Protein AF-A0A9E1IPS5-F1 (afdb_monomer_lite)

Secondary structure (DSSP, 8-state):
--BTTTTB-HHHHHHH---SS-SS---TTT-HHHHHHHHHHHHHHTT--TT---EEEEEE-----EEEEE--TT--HHHHHHHHHHHH---HHHHHHHHHHH-GGGBGGG-TT-BPTT-EEEEEPS----GGGGB-SS-S--EEHHHHHTTTEEESS---TTSEEEEEEEEETTEEEEEEE-HHHHHHHTT---HHHHHHHHHHHHHHHHHHHHHHHHHTS------------

Radius of gyration: 28.57 Å; chains: 1; bounding box: 60×80×73 Å

pLDDT: mean 87.95, std 13.67, range [43.75, 98.69]

Structure (mmCIF, N/CA/C/O backbone):
data_AF-A0A9E1IPS5-F1
#
_entry.id   AF-A0A9E1IPS5-F1
#
loop_
_atom_site.group_PDB
_atom_site.id
_atom_site.type_symbol
_atom_site.label_atom_id
_atom_site.label_alt_id
_atom_site.label_comp_id
_atom_site.label_asym_id
_atom_site.label_entity_id
_atom_site.label_seq_id
_atom_site.pdbx_PDB_ins_code
_atom_site.Cartn_x
_atom_site.Cartn_y
_atom_site.Cartn_z
_atom_site.occupancy
_atom_site.B_iso_or_equiv
_atom_site.auth_seq_id
_atom_site.auth_comp_id
_atom_site.auth_asym_id
_atom_site.auth_atom_id
_atom_site.pdbx_PDB_model_num
ATOM 1 N N . GLY A 1 1 ? 26.745 -7.985 -8.276 1.00 83.62 1 GLY A N 1
ATOM 2 C CA . GLY A 1 1 ? 26.310 -8.550 -9.569 1.00 83.62 1 GLY A CA 1
ATOM 3 C C . GLY A 1 1 ? 25.089 -7.866 -10.166 1.00 83.62 1 GLY A C 1
ATOM 4 O O . GLY A 1 1 ? 24.664 -8.294 -11.228 1.00 83.62 1 GLY A O 1
ATOM 5 N N . ALA A 1 2 ? 24.522 -6.839 -9.521 1.00 93.56 2 ALA A N 1
ATOM 6 C CA . ALA A 1 2 ? 23.609 -5.912 -10.180 1.00 93.56 2 ALA A CA 1
ATOM 7 C C . ALA A 1 2 ? 24.400 -4.994 -11.130 1.00 93.56 2 ALA A C 1
ATOM 9 O O . ALA A 1 2 ? 25.591 -4.772 -10.900 1.00 93.56 2 ALA A O 1
ATOM 10 N N . MET A 1 3 ? 23.769 -4.528 -12.206 1.00 97.12 3 MET A N 1
ATOM 11 C CA . MET A 1 3 ? 24.446 -3.884 -13.334 1.00 97.12 3 MET A CA 1
ATOM 12 C C . MET A 1 3 ? 23.730 -2.611 -13.789 1.00 97.12 3 MET A C 1
ATOM 14 O O . MET A 1 3 ? 22.497 -2.553 -13.776 1.00 97.12 3 MET A O 1
ATOM 18 N N . GLY A 1 4 ? 24.520 -1.637 -14.244 1.00 97.12 4 GLY A N 1
ATOM 19 C CA . GLY A 1 4 ? 24.050 -0.390 -14.843 1.00 97.12 4 GLY A CA 1
ATOM 20 C C . GLY A 1 4 ? 23.306 0.545 -13.885 1.00 97.12 4 GLY A C 1
ATOM 21 O O . GLY A 1 4 ? 23.180 0.278 -12.685 1.00 97.12 4 GLY A O 1
ATOM 22 N N . MET A 1 5 ? 22.768 1.629 -14.444 1.00 98.06 5 MET A N 1
ATOM 23 C CA . MET A 1 5 ? 21.898 2.577 -13.742 1.00 98.06 5 MET A CA 1
ATOM 24 C C . MET A 1 5 ? 20.693 1.903 -13.061 1.00 98.06 5 MET A C 1
ATOM 26 O O . MET A 1 5 ? 20.431 2.219 -11.901 1.00 98.06 5 MET A O 1
ATOM 30 N N . PRO A 1 6 ? 19.982 0.933 -13.684 1.00 97.06 6 PRO A N 1
ATOM 31 C CA . PRO A 1 6 ? 18.842 0.308 -13.025 1.00 97.06 6 PRO A CA 1
ATOM 32 C C . PRO A 1 6 ? 19.263 -0.707 -11.950 1.00 97.06 6 PRO A C 1
ATOM 34 O O . PRO A 1 6 ? 18.418 -1.173 -11.195 1.00 97.06 6 PRO A O 1
ATOM 37 N N . GLN A 1 7 ? 20.538 -1.094 -11.835 1.00 97.69 7 GLN A N 1
ATOM 38 C CA . GLN A 1 7 ? 20.958 -2.190 -10.948 1.00 97.69 7 GLN A CA 1
ATOM 39 C C . GLN A 1 7 ? 20.258 -3.524 -11.295 1.00 97.69 7 GLN A C 1
ATOM 41 O O . GLN A 1 7 ? 19.825 -4.284 -10.427 1.00 97.69 7 GLN A O 1
ATOM 46 N N . PHE A 1 8 ? 20.150 -3.846 -12.587 1.00 98.00 8 PHE A N 1
ATOM 47 C CA . PHE A 1 8 ? 19.566 -5.109 -13.045 1.00 98.00 8 PHE A CA 1
ATOM 48 C C . PHE A 1 8 ? 20.469 -6.302 -12.738 1.00 98.00 8 PHE A C 1
ATOM 50 O O . PHE A 1 8 ? 21.673 -6.282 -12.978 1.00 98.00 8 PHE A O 1
ATOM 57 N N . MET A 1 9 ? 19.864 -7.405 -12.300 1.00 97.44 9 MET A N 1
ATOM 58 C CA . MET A 1 9 ? 20.530 -8.708 -12.328 1.00 97.44 9 MET A CA 1
ATOM 59 C C . MET A 1 9 ? 20.722 -9.178 -13.785 1.00 97.44 9 MET A C 1
ATOM 61 O O . MET A 1 9 ? 19.869 -8.878 -14.626 1.00 97.44 9 MET A O 1
ATOM 65 N N . PRO A 1 10 ? 21.743 -9.998 -14.111 1.00 97.44 10 PRO A N 1
ATOM 66 C CA . PRO A 1 10 ? 21.977 -10.478 -15.482 1.00 97.44 10 PRO A CA 1
ATOM 67 C C . PRO A 1 10 ? 20.802 -11.246 -16.100 1.00 97.44 10 PRO A C 1
ATOM 69 O O . PRO A 1 10 ? 20.625 -11.278 -17.318 1.00 97.44 10 PRO A O 1
ATOM 72 N N . SER A 1 11 ? 19.973 -11.883 -15.272 1.00 97.06 11 SER A N 1
ATOM 73 C CA . SER A 1 11 ? 18.718 -12.503 -15.704 1.00 97.06 11 SER A CA 1
ATOM 74 C C . SER A 1 11 ? 17.673 -11.475 -16.149 1.00 97.06 11 SER A C 1
ATOM 76 O O . SER A 1 11 ? 16.996 -11.717 -17.146 1.00 97.06 11 SER A O 1
ATOM 78 N N . ASN A 1 12 ? 17.557 -10.341 -15.452 1.00 97.44 12 ASN A N 1
ATOM 79 C CA . ASN A 1 12 ? 16.651 -9.255 -15.825 1.00 97.44 12 ASN A CA 1
ATOM 80 C C . ASN A 1 12 ? 17.167 -8.510 -17.052 1.00 97.44 12 ASN A C 1
ATOM 82 O O . ASN A 1 12 ? 16.375 -8.254 -17.945 1.00 97.44 12 ASN A O 1
ATOM 86 N N . TYR A 1 13 ? 18.476 -8.252 -17.152 1.00 97.94 13 TYR A N 1
ATOM 87 C CA . TYR A 1 13 ? 19.073 -7.648 -18.349 1.00 97.94 13 TYR A CA 1
ATOM 88 C C . TYR A 1 13 ? 18.688 -8.415 -19.618 1.00 97.94 13 TYR A C 1
ATOM 90 O O . TYR A 1 13 ? 18.045 -7.868 -20.507 1.00 97.94 13 TYR A O 1
ATOM 98 N N . ARG A 1 14 ? 18.961 -9.724 -19.657 1.00 97.31 14 ARG A N 1
ATOM 99 C CA . ARG A 1 14 ? 18.657 -10.562 -20.829 1.00 97.31 14 ARG A CA 1
ATOM 100 C C . ARG A 1 14 ? 17.174 -10.583 -21.204 1.00 97.31 14 ARG A C 1
ATOM 102 O O . ARG A 1 14 ? 16.853 -10.720 -22.377 1.00 97.31 14 ARG A O 1
ATOM 109 N N . LYS A 1 15 ? 16.282 -10.502 -20.214 1.00 97.62 15 LYS A N 1
ATOM 110 C CA . LYS A 1 15 ? 14.832 -10.629 -20.421 1.00 97.62 15 LYS A CA 1
ATOM 111 C C . LYS A 1 15 ? 14.134 -9.300 -20.690 1.00 97.62 15 LYS A C 1
ATOM 113 O O . LYS A 1 15 ? 13.115 -9.293 -21.368 1.00 97.62 15 LYS A O 1
ATOM 118 N N . LEU A 1 16 ? 14.621 -8.216 -20.093 1.00 98.31 16 LEU A N 1
ATOM 119 C CA . LEU A 1 16 ? 13.851 -6.986 -19.907 1.00 98.31 16 LEU A CA 1
ATOM 120 C C . LEU A 1 16 ? 14.590 -5.730 -20.360 1.00 98.31 16 LEU A C 1
ATOM 122 O O . LEU A 1 16 ? 13.924 -4.709 -20.515 1.00 98.31 16 LEU A O 1
ATOM 126 N N . ALA A 1 17 ? 15.908 -5.782 -20.591 1.00 98.25 17 ALA A N 1
ATOM 127 C CA . ALA A 1 17 ? 16.604 -4.639 -21.164 1.00 98.25 17 ALA A CA 1
ATOM 128 C C . ALA A 1 17 ? 16.110 -4.378 -22.594 1.00 98.25 17 ALA A C 1
ATOM 130 O O . ALA A 1 17 ? 15.924 -5.318 -23.386 1.00 98.25 17 ALA A O 1
ATOM 131 N N . VAL A 1 18 ? 15.902 -3.106 -22.910 1.00 98.38 18 VAL A N 1
ATOM 132 C CA . VAL A 1 18 ? 15.458 -2.628 -24.221 1.00 98.38 18 VAL A CA 1
ATOM 133 C C . VAL A 1 18 ? 16.418 -1.563 -24.724 1.00 98.38 18 VAL A C 1
ATOM 135 O O . VAL A 1 18 ? 16.981 -0.823 -23.925 1.00 98.38 18 VAL A O 1
ATOM 138 N N . ASP A 1 19 ? 16.579 -1.560 -26.039 1.00 98.31 19 ASP A N 1
ATOM 139 C CA . ASP A 1 19 ? 17.201 -0.492 -26.810 1.00 98.31 19 ASP A CA 1
ATOM 140 C C . ASP A 1 19 ? 16.083 0.527 -27.045 1.00 98.31 19 ASP A C 1
ATOM 142 O O . ASP A 1 19 ? 15.115 0.228 -27.755 1.00 98.31 19 ASP A O 1
ATOM 146 N N . TYR A 1 20 ? 16.099 1.618 -26.286 1.00 98.31 20 TYR A N 1
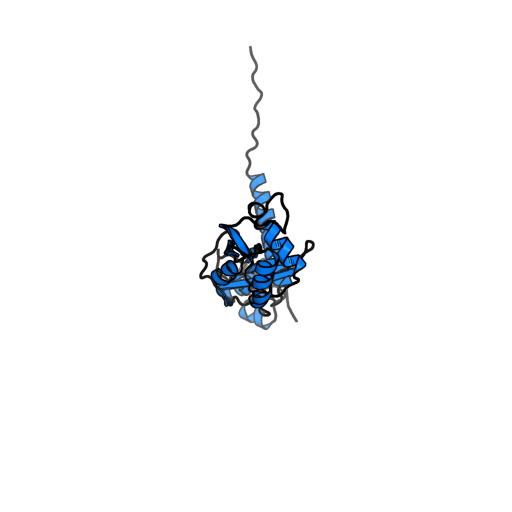ATOM 147 C CA . TYR A 1 20 ? 14.992 2.570 -26.244 1.00 98.31 20 TYR A CA 1
ATOM 148 C C . TYR A 1 20 ? 15.206 3.746 -27.194 1.00 98.31 20 TYR A C 1
ATOM 150 O O . TYR A 1 20 ? 14.225 4.274 -27.721 1.00 98.31 20 TYR A O 1
ATOM 158 N N . ASP A 1 21 ? 16.456 4.146 -27.425 1.00 97.62 21 ASP A N 1
ATOM 159 C CA . ASP A 1 21 ? 16.808 5.184 -28.399 1.00 97.62 21 ASP A CA 1
ATOM 160 C C . ASP A 1 21 ? 17.070 4.640 -29.816 1.00 97.62 21 ASP A C 1
ATOM 162 O O . ASP A 1 21 ? 17.166 5.433 -30.753 1.00 97.62 21 ASP A O 1
ATOM 166 N N . GLN A 1 22 ? 17.023 3.316 -29.998 1.00 97.50 22 GLN A N 1
ATOM 167 C CA . GLN A 1 22 ? 17.100 2.601 -31.277 1.00 97.50 22 GLN A CA 1
ATOM 168 C C . GLN A 1 22 ? 18.480 2.696 -31.942 1.00 97.50 22 GLN A C 1
ATOM 170 O O . GLN A 1 22 ? 18.580 2.698 -33.173 1.00 97.50 22 GLN A O 1
ATOM 175 N N . ASP A 1 23 ? 19.548 2.754 -31.143 1.00 97.25 23 ASP A N 1
ATOM 176 C CA . ASP A 1 23 ? 20.935 2.811 -31.625 1.00 97.25 23 ASP A CA 1
ATOM 177 C C . ASP A 1 23 ? 21.543 1.422 -31.937 1.00 97.25 23 ASP A C 1
ATOM 179 O O . ASP A 1 23 ? 22.663 1.313 -32.452 1.00 97.25 23 ASP A O 1
ATOM 183 N N . GLY A 1 24 ? 20.795 0.347 -31.667 1.00 97.50 24 GLY A N 1
ATOM 184 C CA . GLY A 1 24 ? 21.191 -1.046 -31.852 1.00 97.50 24 GLY A CA 1
ATOM 185 C C . GLY A 1 24 ? 21.797 -1.701 -30.606 1.00 97.50 24 GLY A C 1
ATOM 186 O O . GLY A 1 24 ? 22.191 -2.875 -30.673 1.00 97.50 24 GLY A O 1
ATOM 187 N N . LYS A 1 25 ? 21.901 -0.996 -29.474 1.00 97.00 25 LYS A N 1
ATOM 188 C CA . LYS A 1 25 ? 22.480 -1.484 -28.214 1.00 97.00 25 LYS A CA 1
ATOM 189 C C . LYS A 1 25 ? 21.493 -1.333 -27.059 1.00 97.00 25 LYS A C 1
ATOM 191 O O . LYS A 1 25 ? 20.514 -0.621 -27.115 1.00 97.00 25 LYS A O 1
ATOM 196 N N . LYS A 1 26 ? 21.729 -2.108 -25.998 1.00 97.81 26 LYS A N 1
ATOM 197 C CA . LYS A 1 26 ? 20.947 -2.062 -24.750 1.00 97.81 26 LYS A CA 1
ATOM 198 C C . LYS A 1 26 ? 21.843 -1.577 -23.620 1.00 97.81 26 LYS A C 1
ATOM 200 O O . LYS A 1 26 ? 22.108 -2.320 -22.669 1.00 97.81 26 LYS A O 1
ATOM 205 N N . ASP A 1 27 ? 22.408 -0.389 -23.770 1.00 98.00 27 ASP A N 1
ATOM 206 C CA . ASP A 1 27 ? 23.401 0.155 -22.851 1.00 98.00 27 ASP A CA 1
ATOM 207 C C . ASP A 1 27 ? 22.752 0.756 -21.596 1.00 98.00 27 ASP A C 1
ATOM 209 O O . ASP A 1 27 ? 22.636 1.963 -21.400 1.00 98.00 27 ASP A O 1
ATOM 213 N N . ILE A 1 28 ? 22.398 -0.124 -20.659 1.00 97.81 28 ILE A N 1
ATOM 214 C CA . ILE A 1 28 ? 21.861 0.282 -19.354 1.00 97.81 28 ILE A CA 1
ATOM 215 C C . ILE A 1 28 ? 22.911 0.907 -18.409 1.00 97.81 28 ILE A C 1
ATOM 217 O O . ILE A 1 28 ? 22.580 1.199 -17.255 1.00 97.81 28 ILE A O 1
ATOM 221 N N . TRP A 1 29 ? 24.173 1.055 -18.826 1.00 98.25 29 TRP A N 1
ATOM 222 C CA . TRP A 1 29 ? 25.247 1.645 -18.018 1.00 98.25 29 TRP A CA 1
ATOM 223 C C . TRP A 1 29 ? 25.458 3.114 -18.344 1.00 98.25 29 TRP A C 1
ATOM 225 O O . TRP A 1 29 ? 25.608 3.908 -17.414 1.00 98.25 29 TRP A O 1
ATOM 235 N N . HIS A 1 30 ? 25.464 3.461 -19.630 1.00 97.94 30 HIS A N 1
ATOM 236 C CA . HIS A 1 30 ? 25.851 4.792 -20.096 1.00 97.94 30 HIS A CA 1
ATOM 237 C C . HIS A 1 30 ? 24.739 5.539 -20.830 1.00 97.94 30 HIS A C 1
ATOM 239 O O . HIS A 1 30 ? 24.834 6.760 -20.939 1.00 97.94 30 HIS A O 1
ATOM 245 N N . THR A 1 31 ? 23.664 4.857 -21.235 1.00 98.25 31 THR A N 1
ATOM 246 C CA . THR A 1 31 ? 22.536 5.466 -21.946 1.00 98.25 31 THR A CA 1
ATOM 247 C C . THR A 1 31 ? 21.316 5.578 -21.020 1.00 98.25 31 THR A C 1
ATOM 249 O O . THR A 1 31 ? 20.646 4.579 -20.734 1.00 98.25 31 THR A O 1
ATOM 252 N N . PRO A 1 32 ? 20.965 6.790 -20.535 1.00 98.19 32 PRO A N 1
ATOM 253 C CA . PRO A 1 32 ? 19.783 6.978 -19.694 1.00 98.19 32 PRO A CA 1
ATOM 254 C C . PRO A 1 32 ? 18.479 6.538 -20.368 1.00 98.19 32 PRO A C 1
ATOM 256 O O . PRO A 1 32 ? 17.591 6.030 -19.684 1.00 98.19 32 PRO A O 1
ATOM 259 N N . ALA A 1 33 ? 18.365 6.700 -21.692 1.00 98.25 33 ALA A N 1
ATOM 260 C CA . ALA A 1 33 ? 17.191 6.282 -22.457 1.00 98.25 33 ALA A CA 1
ATOM 261 C C . ALA A 1 33 ? 16.932 4.773 -22.303 1.00 98.25 33 ALA A C 1
ATOM 263 O O . ALA A 1 33 ? 15.835 4.377 -21.905 1.00 98.25 33 ALA A O 1
ATOM 264 N N . ASP A 1 34 ? 17.960 3.946 -22.490 1.00 98.50 34 ASP A N 1
ATOM 265 C CA . ASP A 1 34 ? 17.891 2.494 -22.308 1.00 98.50 34 ASP A CA 1
ATOM 266 C C . ASP A 1 34 ? 17.615 2.097 -20.867 1.00 98.50 34 ASP A C 1
ATOM 268 O O . ASP A 1 34 ? 16.816 1.192 -20.611 1.00 98.50 34 ASP A O 1
ATOM 272 N N . ALA A 1 35 ? 18.234 2.776 -19.899 1.00 98.50 35 ALA A N 1
ATOM 273 C CA . ALA A 1 35 ? 17.963 2.530 -18.488 1.00 98.50 35 ALA A CA 1
ATOM 274 C C . ALA A 1 35 ? 16.482 2.788 -18.149 1.00 98.50 35 ALA A C 1
ATOM 276 O O . ALA A 1 35 ? 15.826 1.929 -17.550 1.00 98.50 35 ALA A O 1
ATOM 277 N N . ILE A 1 36 ? 15.935 3.930 -18.576 1.00 98.44 36 ILE A N 1
ATOM 278 C CA . ILE A 1 36 ? 14.533 4.317 -18.357 1.00 98.44 36 ILE A CA 1
ATOM 279 C C . ILE A 1 36 ? 13.588 3.353 -19.081 1.00 98.44 36 ILE A C 1
ATOM 281 O O . ILE A 1 36 ? 12.672 2.807 -18.457 1.00 98.44 36 ILE A O 1
ATOM 285 N N . GLY A 1 37 ? 13.831 3.086 -20.366 1.00 98.44 37 GLY A N 1
ATOM 286 C CA . GLY A 1 37 ? 13.041 2.149 -21.164 1.00 98.44 37 GLY A CA 1
ATOM 287 C C . GLY A 1 37 ? 13.036 0.744 -20.561 1.00 98.44 37 GLY A C 1
ATOM 288 O O . GLY A 1 37 ? 11.993 0.089 -20.490 1.00 98.44 37 GLY A O 1
ATOM 289 N N . SER A 1 38 ? 14.177 0.298 -20.034 1.00 98.69 38 SER A N 1
ATOM 290 C CA . SER A 1 38 ? 14.322 -1.011 -19.392 1.00 98.69 38 SER A CA 1
ATOM 291 C C . SER A 1 38 ? 13.559 -1.099 -18.070 1.00 98.69 38 SER A C 1
ATOM 293 O O . SER A 1 38 ? 12.903 -2.111 -17.813 1.00 98.69 38 SER A O 1
ATOM 295 N N . ILE A 1 39 ? 13.576 -0.048 -17.241 1.00 98.44 39 ILE A N 1
ATOM 296 C CA . ILE A 1 39 ? 12.761 0.023 -16.014 1.00 98.44 39 ILE A CA 1
ATOM 297 C C . ILE A 1 39 ? 11.268 0.023 -16.367 1.00 98.44 39 ILE A C 1
ATOM 299 O O . ILE A 1 39 ? 10.492 -0.722 -15.763 1.00 98.44 39 ILE A O 1
ATOM 303 N N . ALA A 1 40 ? 10.856 0.791 -17.377 1.00 98.38 40 ALA A N 1
ATOM 304 C CA . ALA A 1 40 ? 9.470 0.816 -17.838 1.00 98.38 40 ALA A CA 1
ATOM 305 C C . ALA A 1 40 ? 9.012 -0.565 -18.340 1.00 98.38 40 ALA A C 1
ATOM 307 O O . ALA A 1 40 ? 7.946 -1.054 -17.946 1.00 98.38 40 ALA A O 1
ATOM 308 N N . ASN A 1 41 ? 9.841 -1.244 -19.140 1.00 98.62 41 ASN A N 1
ATOM 309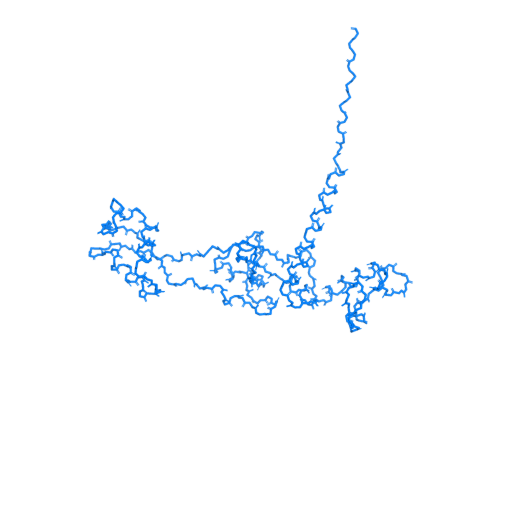 C CA . ASN A 1 41 ? 9.570 -2.603 -19.601 1.00 98.62 41 ASN A CA 1
ATOM 310 C C . ASN A 1 41 ? 9.523 -3.603 -18.435 1.00 98.62 41 ASN A C 1
ATOM 312 O O . ASN A 1 41 ? 8.641 -4.462 -18.392 1.00 98.62 41 ASN A O 1
ATOM 316 N N . TYR A 1 42 ? 10.405 -3.458 -17.441 1.00 98.62 42 TYR A N 1
ATOM 317 C CA . TYR A 1 42 ? 10.373 -4.259 -16.218 1.00 98.62 42 TYR A CA 1
ATOM 318 C C . TYR A 1 42 ? 9.040 -4.113 -15.479 1.00 98.62 42 TYR A C 1
ATOM 320 O O . TYR A 1 42 ? 8.421 -5.124 -15.134 1.00 98.62 42 TYR A O 1
ATOM 328 N N . LEU A 1 43 ? 8.575 -2.883 -15.244 1.00 98.56 43 LEU A N 1
ATOM 329 C CA . LEU A 1 43 ? 7.313 -2.629 -14.544 1.00 98.56 43 LEU A CA 1
ATOM 330 C C . LEU A 1 43 ? 6.125 -3.190 -15.334 1.00 98.56 43 LEU A C 1
ATOM 332 O O . LEU A 1 43 ? 5.288 -3.899 -14.767 1.00 98.56 43 LEU A O 1
ATOM 336 N N . ARG A 1 44 ? 6.082 -2.952 -16.652 1.00 98.31 44 ARG A N 1
ATOM 337 C CA . ARG A 1 44 ? 5.055 -3.510 -17.546 1.00 98.31 44 ARG A CA 1
ATOM 338 C C . ARG A 1 44 ? 5.035 -5.037 -17.495 1.00 98.31 44 ARG A C 1
ATOM 340 O O . ARG A 1 44 ? 3.968 -5.615 -17.307 1.00 98.31 44 ARG A O 1
ATOM 347 N N . HIS A 1 45 ? 6.196 -5.687 -17.596 1.00 98.19 45 HIS A N 1
ATOM 348 C CA . HIS A 1 45 ? 6.329 -7.146 -17.520 1.00 98.19 45 HIS A CA 1
ATOM 349 C C . HIS A 1 45 ? 5.805 -7.714 -16.194 1.00 98.19 45 HIS A C 1
ATOM 351 O O . HIS A 1 45 ? 5.201 -8.783 -16.166 1.00 98.19 45 HIS A O 1
ATOM 357 N N . HIS A 1 46 ? 5.986 -6.982 -15.093 1.00 98.25 46 HIS A N 1
ATOM 358 C CA . HIS A 1 46 ? 5.504 -7.376 -13.767 1.00 98.25 46 HIS A CA 1
ATOM 359 C C . HIS A 1 46 ? 4.049 -6.970 -13.486 1.00 98.25 46 HIS A C 1
ATOM 361 O O . HIS A 1 46 ? 3.555 -7.179 -12.375 1.00 98.25 46 HIS A O 1
ATOM 367 N N . GLY A 1 47 ? 3.343 -6.460 -14.496 1.00 98.31 47 GLY A N 1
ATOM 368 C CA . GLY A 1 47 ? 1.908 -6.218 -14.450 1.00 98.31 47 GLY A CA 1
ATOM 369 C C . GLY A 1 47 ? 1.519 -4.807 -14.034 1.00 98.31 47 GLY A C 1
ATOM 370 O O . GLY A 1 47 ? 0.422 -4.640 -13.503 1.00 98.31 47 GLY A O 1
ATOM 371 N N . TRP A 1 48 ? 2.378 -3.805 -14.239 1.00 98.56 48 TRP A N 1
ATOM 372 C CA . TRP A 1 48 ? 2.007 -2.399 -14.063 1.00 98.56 48 TRP A CA 1
ATOM 373 C C . TRP A 1 48 ? 0.706 -2.065 -14.800 1.00 98.56 48 TRP A C 1
ATOM 375 O O . TRP A 1 48 ? 0.522 -2.448 -15.957 1.00 98.56 48 TRP A O 1
ATOM 385 N N . ARG A 1 49 ? -0.195 -1.339 -14.133 1.00 97.69 49 ARG A N 1
ATOM 386 C CA . ARG A 1 49 ? -1.472 -0.888 -14.698 1.00 97.69 49 ARG A CA 1
ATOM 387 C C . ARG A 1 49 ? -1.439 0.634 -14.862 1.00 97.69 49 ARG A C 1
ATOM 389 O O . ARG A 1 49 ? -1.575 1.331 -13.854 1.00 97.69 49 ARG A O 1
ATOM 396 N N . PRO A 1 50 ? -1.260 1.164 -16.086 1.00 96.69 50 PRO A N 1
ATOM 397 C CA . PRO A 1 50 ? -1.214 2.606 -16.322 1.00 96.69 50 PRO A CA 1
ATOM 398 C C . PRO A 1 50 ? -2.445 3.327 -15.762 1.00 96.69 50 PRO A C 1
ATOM 400 O O . PRO A 1 50 ? -3.560 2.807 -15.833 1.00 96.69 50 PRO A O 1
ATOM 403 N N . GLY A 1 51 ? -2.232 4.501 -15.165 1.00 94.31 51 GLY A N 1
ATOM 404 C CA . GLY A 1 51 ? -3.296 5.334 -14.592 1.00 94.31 51 GLY A CA 1
ATOM 405 C C . GLY A 1 51 ? -3.994 4.757 -13.354 1.00 94.31 51 GLY A C 1
ATOM 406 O O . GLY A 1 51 ? -4.937 5.366 -12.856 1.00 94.31 51 GLY A O 1
ATOM 407 N N . LYS A 1 52 ? -3.578 3.588 -12.844 1.00 95.44 52 LYS A N 1
ATOM 408 C CA . LYS A 1 52 ? -4.125 3.038 -11.598 1.00 95.44 52 LYS A CA 1
ATOM 409 C C . LYS A 1 52 ? -3.344 3.543 -10.381 1.00 95.44 52 LYS A C 1
ATOM 411 O O . LYS A 1 52 ? -2.117 3.644 -10.449 1.00 95.44 52 LYS A O 1
ATOM 416 N N . PRO A 1 53 ? -4.039 3.798 -9.260 1.00 95.00 53 PRO A N 1
ATOM 417 C CA . PRO A 1 53 ? -3.411 4.283 -8.038 1.00 95.00 53 PRO A CA 1
ATOM 418 C C . PRO A 1 53 ? -2.387 3.287 -7.479 1.00 95.00 53 PRO A C 1
ATOM 420 O O . PRO A 1 53 ? -2.495 2.067 -7.659 1.00 95.00 53 PRO A O 1
ATOM 423 N N . ILE A 1 54 ? -1.377 3.835 -6.804 1.00 97.00 54 ILE A N 1
ATOM 424 C CA . ILE A 1 54 ? -0.247 3.089 -6.242 1.00 97.00 54 ILE A CA 1
ATOM 425 C C . ILE A 1 54 ? -0.492 2.852 -4.754 1.00 97.00 54 ILE A C 1
ATOM 427 O O . ILE A 1 54 ? -0.712 1.712 -4.344 1.00 97.00 54 ILE A O 1
ATOM 431 N N . ALA A 1 55 ? -0.496 3.922 -3.965 1.00 97.31 55 ALA A N 1
ATOM 432 C CA . ALA A 1 55 ? -0.807 3.912 -2.545 1.00 97.31 55 ALA A CA 1
ATOM 433 C C . ALA A 1 55 ? -1.425 5.255 -2.134 1.00 97.31 55 ALA A C 1
ATOM 435 O O . ALA A 1 55 ? -1.256 6.252 -2.833 1.00 97.31 55 ALA A O 1
ATOM 436 N N . THR A 1 56 ? -2.136 5.279 -1.009 1.00 97.12 56 THR A N 1
ATOM 437 C CA . THR A 1 56 ? -2.660 6.509 -0.403 1.00 97.12 56 THR A CA 1
ATOM 438 C C . THR A 1 56 ? -2.501 6.473 1.120 1.00 97.12 56 THR A C 1
ATOM 440 O O . THR A 1 56 ? -2.555 5.373 1.691 1.00 97.12 56 THR A O 1
ATOM 443 N N . PRO A 1 57 ? -2.297 7.620 1.796 1.00 96.81 57 PRO A N 1
ATOM 444 C CA . PRO A 1 57 ? -2.355 7.681 3.248 1.00 96.81 57 PRO A CA 1
ATOM 445 C C . PRO A 1 57 ? -3.701 7.172 3.764 1.00 96.81 57 PRO A C 1
ATOM 447 O O . PRO A 1 57 ? -4.753 7.437 3.182 1.00 96.81 57 PRO A O 1
ATOM 450 N N . ALA A 1 58 ? -3.664 6.455 4.880 1.00 95.75 58 ALA A N 1
ATOM 451 C CA . ALA A 1 58 ? -4.849 5.982 5.571 1.00 95.75 58 ALA A CA 1
ATOM 452 C C . ALA A 1 58 ? -4.870 6.568 6.979 1.00 95.75 58 ALA A C 1
ATOM 454 O O . ALA A 1 58 ? -3.899 6.470 7.727 1.00 95.75 58 ALA A O 1
ATOM 455 N N . ARG A 1 59 ? -5.985 7.186 7.354 1.00 92.69 59 ARG A N 1
ATOM 456 C CA . ARG A 1 59 ? -6.192 7.694 8.704 1.00 92.69 59 ARG A CA 1
ATOM 457 C C . ARG A 1 59 ? -6.919 6.637 9.513 1.00 92.69 59 ARG A C 1
ATOM 459 O O . ARG A 1 59 ? -8.034 6.260 9.163 1.00 92.69 59 ARG A O 1
ATOM 466 N N . TYR A 1 60 ? -6.300 6.195 10.600 1.00 89.50 60 TYR A N 1
ATOM 467 C CA . TYR A 1 60 ? -6.967 5.332 11.560 1.0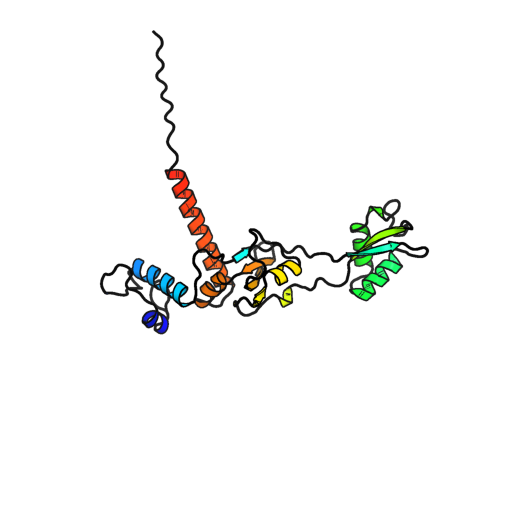0 89.50 60 TYR A CA 1
ATOM 468 C C . TYR A 1 60 ? -7.909 6.164 12.439 1.00 89.50 60 TYR A C 1
ATOM 470 O O . TYR A 1 60 ? -7.467 6.995 13.231 1.00 89.50 60 TYR A O 1
ATOM 478 N N . GLN A 1 61 ? -9.207 5.965 12.253 1.00 82.81 61 GLN A N 1
ATOM 479 C CA . GLN A 1 61 ? -10.284 6.442 13.109 1.00 82.81 61 GLN A CA 1
ATOM 480 C C . GLN A 1 61 ? -11.092 5.219 13.537 1.00 82.81 61 GLN A C 1
ATOM 482 O O . GLN A 1 61 ? -12.054 4.851 12.854 1.00 82.81 61 GLN A O 1
ATOM 487 N N . PRO A 1 62 ? -10.687 4.549 14.626 1.00 68.00 62 PRO A N 1
ATOM 488 C CA . PRO A 1 62 ? -11.391 3.368 15.076 1.00 68.00 62 PRO A CA 1
ATOM 489 C C . PRO A 1 62 ? -12.858 3.708 15.285 1.00 68.00 62 PRO A C 1
ATOM 491 O O . PRO A 1 62 ? -13.204 4.652 15.999 1.00 68.00 62 PRO A O 1
ATOM 494 N N . THR A 1 63 ? -13.729 2.953 14.625 1.00 53.97 63 THR A N 1
ATOM 495 C CA . THR A 1 63 ? -15.153 3.051 14.897 1.00 53.97 63 THR A CA 1
ATOM 496 C C . THR A 1 63 ? -15.354 2.485 16.290 1.00 53.97 63 THR A C 1
ATOM 498 O O . THR A 1 63 ? -15.284 1.273 16.491 1.00 53.97 63 THR A O 1
ATOM 501 N N . THR A 1 64 ? -15.566 3.356 17.275 1.00 57.44 64 THR A N 1
ATOM 502 C CA . THR A 1 64 ? -16.086 2.945 18.574 1.00 57.44 64 THR A CA 1
ATOM 503 C C . THR A 1 64 ? -17.465 2.360 18.313 1.00 57.44 64 THR A C 1
ATOM 505 O O . THR A 1 64 ? -18.454 3.087 18.204 1.00 57.44 64 THR A O 1
ATOM 508 N N . LEU A 1 65 ? -17.536 1.035 18.160 1.00 56.97 65 LEU A N 1
ATOM 509 C CA . LEU A 1 65 ? -18.802 0.333 18.264 1.00 56.97 65 LEU A CA 1
ATOM 510 C C . LEU A 1 65 ? -19.355 0.716 19.629 1.00 56.97 65 LEU A C 1
ATOM 512 O O . LEU A 1 65 ? -18.712 0.489 20.658 1.00 56.97 65 LEU A O 1
ATOM 516 N N . SER A 1 66 ? -20.497 1.394 19.612 1.00 61.94 66 SER A N 1
ATOM 517 C CA . SER A 1 66 ? -21.227 1.712 20.820 1.00 61.94 66 SER A CA 1
ATOM 518 C C . SER A 1 66 ? -22.575 1.031 20.764 1.00 61.94 66 SER A C 1
ATOM 520 O O . SER A 1 66 ? -23.311 1.174 19.791 1.00 61.94 66 SER A O 1
ATOM 522 N N . THR A 1 67 ? -22.873 0.239 21.785 1.00 73.44 67 THR A N 1
ATOM 523 C CA . THR A 1 67 ? -24.236 -0.225 22.024 1.00 73.44 67 THR A CA 1
ATOM 524 C C . THR A 1 67 ? -24.926 0.801 22.888 1.00 73.44 67 THR A C 1
ATOM 526 O O . THR A 1 67 ? -24.338 1.314 23.841 1.00 73.44 67 THR A O 1
ATOM 529 N N . GLU A 1 68 ? -26.178 1.088 22.570 1.00 85.62 68 GLU A N 1
ATOM 530 C CA . GLU A 1 68 ? -27.008 1.888 23.450 1.00 85.62 68 GLU A CA 1
ATOM 531 C C . GLU A 1 68 ? -27.483 1.039 24.632 1.00 85.62 68 GLU A C 1
ATOM 533 O O . GLU A 1 68 ? -27.913 -0.101 24.465 1.00 85.62 68 GLU A O 1
ATOM 538 N N . HIS A 1 69 ? -27.405 1.608 25.829 1.00 87.62 69 HIS A N 1
ATOM 539 C CA . HIS A 1 69 ? -27.966 1.051 27.053 1.00 87.62 69 HIS A CA 1
ATOM 540 C C . HIS A 1 69 ? -28.919 2.064 27.662 1.00 87.62 69 HIS A C 1
ATOM 542 O O . HIS A 1 69 ? -28.542 3.210 27.905 1.00 87.62 69 HIS A O 1
ATOM 548 N N . GLN A 1 70 ? -30.154 1.640 27.904 1.00 91.31 70 GLN A N 1
ATOM 549 C CA . GLN A 1 70 ? -31.134 2.440 28.626 1.00 91.31 70 GLN A CA 1
ATOM 550 C C . GLN A 1 70 ? -30.906 2.271 30.123 1.00 91.31 70 GLN A C 1
ATOM 552 O O . GLN A 1 70 ? -31.004 1.158 30.634 1.00 91.31 70 GLN A O 1
ATOM 557 N N . VAL A 1 71 ? -30.619 3.368 30.823 1.00 90.88 71 VAL A N 1
ATOM 558 C CA . VAL A 1 71 ? -30.412 3.350 32.277 1.00 90.88 71 VAL A CA 1
ATOM 559 C C . VAL A 1 71 ? -31.715 2.969 32.976 1.00 90.88 71 VAL A C 1
ATOM 561 O O . VAL A 1 71 ? -32.688 3.729 32.943 1.00 90.88 71 VAL A O 1
ATOM 564 N N . ALA A 1 72 ? -31.726 1.810 33.630 1.00 91.19 72 ALA A N 1
ATOM 565 C CA . ALA A 1 72 ? -32.863 1.294 34.381 1.00 91.19 72 ALA A CA 1
ATOM 566 C C . ALA A 1 72 ? -32.791 1.667 35.873 1.00 91.19 72 ALA A C 1
ATOM 568 O O . ALA A 1 72 ? -31.791 2.178 36.379 1.00 91.19 72 ALA A O 1
ATOM 569 N N . SER A 1 73 ? -33.878 1.417 36.608 1.00 86.81 73 SER A N 1
ATOM 570 C CA . SER A 1 73 ? -33.885 1.615 38.061 1.00 86.81 73 SER A CA 1
ATOM 571 C C . SER A 1 73 ? -32.926 0.620 38.722 1.00 86.81 73 SER A C 1
ATOM 573 O O . SER A 1 73 ? -33.048 -0.583 38.506 1.00 86.81 73 SER A O 1
ATOM 575 N N . GLY A 1 74 ? -31.969 1.125 39.505 1.00 85.12 74 GLY A N 1
ATOM 576 C CA . GLY A 1 74 ? -30.912 0.323 40.134 1.00 85.12 74 GLY A CA 1
ATOM 577 C C . GLY A 1 74 ? -29.584 0.305 39.371 1.00 85.12 74 GLY A C 1
ATOM 578 O O . GLY A 1 74 ? -28.584 -0.153 39.924 1.00 85.12 74 GLY A O 1
ATOM 579 N N . ASP A 1 75 ? -29.537 0.853 38.154 1.00 90.12 75 ASP A N 1
ATOM 580 C CA . ASP A 1 75 ? -28.277 1.035 37.441 1.00 90.12 75 ASP A CA 1
ATOM 581 C C . ASP A 1 75 ? -27.414 2.124 38.087 1.00 90.12 75 ASP A C 1
ATOM 583 O O . ASP A 1 75 ? -27.881 3.185 38.505 1.00 90.12 75 ASP A O 1
ATOM 587 N N . SER A 1 76 ? -26.111 1.872 38.109 1.00 91.50 76 SER A N 1
ATOM 588 C CA . SER A 1 76 ? -25.081 2.837 38.471 1.00 9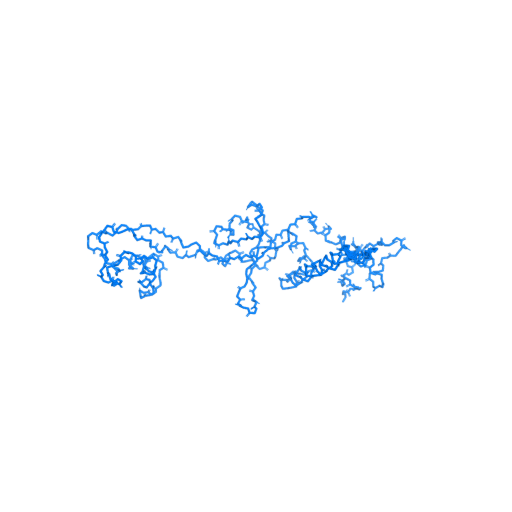1.50 76 SER A CA 1
ATOM 589 C C . SER A 1 76 ? -23.993 2.830 37.403 1.00 91.50 76 SER A C 1
ATOM 591 O O . SER A 1 76 ? -23.844 1.865 36.650 1.00 91.50 76 SER A O 1
ATOM 593 N N . LEU A 1 77 ? -23.167 3.880 37.362 1.00 89.94 77 LEU A N 1
ATOM 594 C CA . LEU A 1 77 ? -22.000 3.883 36.480 1.00 89.94 77 LEU A CA 1
ATOM 595 C C . LEU A 1 77 ? -21.109 2.658 36.722 1.00 89.94 77 LEU A C 1
ATOM 597 O O . LEU A 1 77 ? -20.541 2.123 35.779 1.00 89.94 77 LEU A O 1
ATOM 601 N N . TRP A 1 78 ? -21.015 2.201 37.972 1.00 90.38 78 TRP A N 1
ATOM 602 C CA . TRP A 1 78 ? -20.223 1.034 38.334 1.00 90.38 78 TRP A CA 1
ATOM 603 C C . TRP A 1 78 ? -20.807 -0.272 37.780 1.00 90.38 78 TRP A C 1
ATOM 605 O O . TRP A 1 78 ? -20.065 -1.043 37.177 1.00 90.38 78 TRP A O 1
ATOM 615 N N . THR A 1 79 ? -22.116 -0.516 37.921 1.00 91.31 79 THR A N 1
ATOM 616 C CA . THR A 1 79 ? -22.749 -1.753 37.413 1.00 91.31 79 THR A CA 1
ATOM 617 C C . THR A 1 79 ? -22.670 -1.826 35.889 1.00 91.31 79 THR A C 1
ATOM 619 O O . THR A 1 79 ? -22.332 -2.868 35.328 1.00 91.31 79 THR A O 1
ATOM 622 N N . ILE A 1 80 ? -22.871 -0.692 35.217 1.00 90.62 80 ILE A N 1
ATOM 623 C CA . ILE A 1 80 ? -22.745 -0.579 33.761 1.00 90.62 80 ILE A CA 1
ATOM 624 C C . ILE A 1 80 ? -21.279 -0.735 33.326 1.00 90.62 80 ILE A C 1
ATOM 626 O O . ILE A 1 80 ? -20.983 -1.472 32.385 1.00 90.62 80 ILE A O 1
ATOM 630 N N . ALA A 1 81 ? -20.331 -0.104 34.028 1.00 90.38 81 ALA A N 1
ATOM 631 C CA . ALA A 1 81 ? -18.902 -0.266 33.757 1.00 90.38 81 ALA A CA 1
ATOM 632 C C . ALA A 1 81 ? -18.437 -1.712 33.965 1.00 90.38 81 ALA A C 1
ATOM 634 O O . ALA A 1 81 ? -17.609 -2.192 33.196 1.00 90.38 81 ALA A O 1
ATOM 635 N N . GLN A 1 82 ? -18.990 -2.429 34.946 1.00 90.69 82 GLN A N 1
ATOM 636 C CA . GLN A 1 82 ? -18.711 -3.845 35.181 1.00 90.69 82 GLN A CA 1
ATOM 637 C C . GLN A 1 82 ? -19.209 -4.722 34.030 1.00 90.69 82 GLN A C 1
ATOM 639 O O . GLN A 1 82 ? -18.471 -5.591 33.560 1.00 90.69 82 GLN A O 1
ATOM 644 N N . GLN A 1 83 ? -20.423 -4.475 33.529 1.00 86.88 83 GLN A N 1
ATOM 645 C CA . GLN A 1 83 ? -20.947 -5.162 32.347 1.00 86.88 83 GLN A CA 1
ATOM 646 C C . GLN A 1 83 ? -20.027 -4.945 31.144 1.00 86.88 83 GLN A C 1
ATOM 648 O O . GLN A 1 83 ? -19.607 -5.905 30.498 1.00 86.88 83 GLN A O 1
ATOM 653 N N . VAL A 1 84 ? -19.639 -3.697 30.899 1.00 85.56 84 VAL A N 1
ATOM 654 C CA . VAL A 1 84 ? -18.721 -3.331 29.820 1.00 85.56 84 VAL A CA 1
ATOM 655 C C . VAL A 1 84 ? -17.348 -3.997 30.007 1.00 85.56 84 VAL A C 1
ATOM 657 O O . VAL A 1 84 ? -16.818 -4.598 29.073 1.00 85.56 84 VAL A O 1
ATOM 660 N N . GLN A 1 85 ? -16.791 -3.980 31.221 1.00 86.31 85 GLN A N 1
ATOM 661 C CA . GLN A 1 85 ? -15.515 -4.622 31.551 1.00 86.31 85 GLN A CA 1
ATOM 662 C C . GLN A 1 85 ? -15.554 -6.135 31.323 1.00 86.31 85 GLN A C 1
ATOM 664 O O . GLN A 1 85 ? -14.590 -6.696 30.808 1.00 86.31 85 GLN A O 1
ATOM 669 N N . SER A 1 86 ? -16.658 -6.802 31.669 1.00 81.44 86 SER A N 1
ATOM 670 C CA . SER A 1 86 ? -16.813 -8.247 31.453 1.00 81.44 86 SER A CA 1
ATOM 671 C C . SER A 1 86 ? -16.781 -8.627 29.970 1.00 81.44 86 SER A C 1
ATOM 673 O O . SER A 1 86 ? -16.316 -9.710 29.620 1.00 81.44 86 SER A O 1
ATOM 675 N N . GLN A 1 87 ? -17.223 -7.717 29.098 1.00 74.62 87 GLN A N 1
ATOM 676 C CA . GLN A 1 87 ? -17.245 -7.930 27.657 1.00 74.62 87 GLN A CA 1
ATOM 677 C C . GLN A 1 87 ? -15.883 -7.624 27.019 1.00 74.62 87 GLN A C 1
ATOM 679 O O . GLN A 1 87 ? -15.489 -8.325 26.089 1.00 74.62 87 GLN A O 1
ATOM 684 N N . GLN A 1 88 ? -15.151 -6.609 27.509 1.00 71.31 88 GLN A N 1
ATOM 685 C CA . GLN A 1 88 ? -13.959 -6.079 26.824 1.00 71.31 88 GLN A CA 1
ATOM 686 C C . GLN A 1 88 ? -12.626 -6.108 27.563 1.00 71.31 88 GLN A C 1
ATOM 688 O O . GLN A 1 88 ? -11.582 -5.842 26.960 1.00 71.31 88 GLN A O 1
ATOM 693 N N . GLY A 1 89 ? -12.632 -6.452 28.847 1.00 71.06 89 GLY A N 1
ATOM 694 C CA . GLY A 1 89 ? -11.491 -6.245 29.732 1.00 71.06 89 GLY A CA 1
ATOM 695 C C . GLY A 1 89 ? -11.220 -4.757 29.990 1.00 71.06 89 GLY A C 1
ATOM 696 O O . GLY A 1 89 ? -12.070 -3.907 29.747 1.00 71.06 89 GLY A O 1
ATOM 697 N N . GLY A 1 90 ? -10.026 -4.435 30.495 1.00 76.94 90 GLY A N 1
ATOM 698 C CA . GLY A 1 90 ? -9.625 -3.066 30.853 1.00 76.94 90 GLY A CA 1
ATOM 699 C C . GLY A 1 90 ? -9.732 -2.768 32.351 1.00 76.94 90 GLY A C 1
ATOM 700 O O . GLY A 1 90 ? -10.231 -3.579 33.134 1.00 76.94 90 GLY A O 1
ATOM 701 N N . SER A 1 91 ? -9.213 -1.613 32.774 1.00 81.44 91 SER A N 1
ATOM 702 C CA . SER A 1 91 ? -9.301 -1.176 34.170 1.00 81.44 91 SER A CA 1
ATOM 703 C C . SER A 1 91 ? -10.659 -0.527 34.445 1.00 81.44 91 SER A C 1
ATOM 705 O O . SER A 1 91 ? -11.160 0.250 33.633 1.00 81.44 91 SER A O 1
ATOM 707 N N . MET A 1 92 ? -11.238 -0.813 35.616 1.00 84.44 92 MET A N 1
ATOM 708 C CA . MET A 1 92 ? -12.539 -0.261 36.017 1.00 84.44 92 MET A CA 1
ATOM 709 C C . MET A 1 92 ? -12.547 1.274 35.954 1.00 84.44 92 MET A C 1
ATOM 711 O O . MET A 1 92 ? -13.447 1.869 35.370 1.00 84.44 92 MET A O 1
ATOM 715 N N . GLY A 1 93 ? -11.496 1.915 36.479 1.00 81.19 93 GLY A N 1
ATOM 716 C CA . GLY A 1 93 ? -11.361 3.372 36.443 1.00 81.19 93 GLY A CA 1
ATOM 717 C C . GLY A 1 93 ? -11.341 3.940 35.020 1.00 81.19 93 GLY A C 1
ATOM 718 O O . GLY A 1 93 ? -12.035 4.914 34.750 1.00 81.19 93 GLY A O 1
ATOM 719 N N . GLY A 1 94 ? -10.621 3.300 34.090 1.00 78.69 94 GLY A N 1
ATOM 720 C CA . GLY A 1 94 ? -10.567 3.743 32.694 1.00 78.69 94 GLY A CA 1
ATOM 721 C C . GLY A 1 94 ? -11.923 3.655 31.991 1.00 78.69 94 GLY A C 1
ATOM 722 O O . GLY A 1 94 ? -12.318 4.591 31.299 1.00 78.69 94 GLY A O 1
ATOM 723 N N . ILE A 1 95 ? -12.669 2.572 32.225 1.00 83.56 95 ILE A N 1
ATOM 724 C CA . ILE A 1 95 ? -14.006 2.372 31.644 1.00 83.56 95 ILE A CA 1
ATOM 725 C C . ILE A 1 95 ? -14.999 3.399 32.191 1.00 83.56 95 ILE A C 1
ATOM 727 O O . ILE A 1 95 ? -15.753 3.987 31.418 1.00 83.56 95 ILE A O 1
ATOM 731 N N . MET A 1 96 ? -14.983 3.663 33.501 1.00 88.12 96 MET A N 1
ATOM 732 C CA . MET A 1 96 ? -15.851 4.675 34.113 1.00 88.12 96 MET A CA 1
ATOM 733 C C . MET A 1 96 ? -15.571 6.076 33.552 1.00 88.12 96 MET A C 1
ATOM 735 O O . MET A 1 96 ? -16.509 6.786 33.191 1.00 88.12 96 MET A O 1
ATOM 739 N N . THR A 1 97 ? -14.294 6.456 33.410 1.00 85.50 97 THR A N 1
ATOM 740 C CA . THR A 1 97 ? -13.906 7.730 32.781 1.00 85.50 97 THR A CA 1
ATOM 741 C C . THR A 1 97 ? -14.388 7.811 31.336 1.00 85.50 97 THR A C 1
ATOM 743 O O . THR A 1 97 ? -14.950 8.826 30.929 1.00 85.50 97 THR A O 1
ATOM 746 N N . GLN A 1 98 ? -14.216 6.741 30.562 1.00 84.25 98 GLN A N 1
ATOM 747 C CA . GLN A 1 98 ? -14.638 6.696 29.166 1.00 84.25 98 GLN A CA 1
ATOM 748 C C . GLN A 1 98 ? -16.163 6.806 29.023 1.00 84.25 98 GLN A C 1
ATOM 750 O O . GLN A 1 98 ? -16.650 7.578 28.198 1.00 84.25 98 GLN A O 1
ATOM 755 N N . LEU A 1 99 ? -16.929 6.092 29.851 1.00 87.75 99 LEU A N 1
ATOM 756 C CA . LEU A 1 99 ? -18.392 6.177 29.873 1.00 87.75 99 LEU A CA 1
ATOM 757 C C . LEU A 1 99 ? -18.879 7.592 30.198 1.00 87.75 99 LEU A C 1
ATOM 759 O O . LEU A 1 99 ? -19.827 8.063 29.566 1.00 87.75 99 LEU A O 1
ATOM 763 N N . GLN A 1 100 ? -18.208 8.280 31.125 1.00 88.69 100 GLN A N 1
ATOM 764 C CA . GLN A 1 100 ? -18.503 9.673 31.456 1.00 88.69 100 GLN A CA 1
ATOM 765 C C . GLN A 1 100 ? -18.198 10.625 30.294 1.00 88.69 100 GLN A C 1
ATOM 767 O O . GLN A 1 100 ? -19.017 11.483 29.972 1.00 88.69 100 GLN A O 1
ATOM 772 N N . GLN A 1 101 ? -17.049 10.454 29.636 1.00 84.94 101 GLN A N 1
ATOM 773 C CA . GLN A 1 101 ? -16.632 11.286 28.502 1.00 84.94 101 GLN A CA 1
ATOM 774 C C . GLN A 1 101 ? -17.536 11.126 27.278 1.00 84.94 101 GLN A C 1
ATOM 776 O O . GLN A 1 101 ? -17.825 12.109 26.601 1.00 84.94 101 GLN A O 1
ATOM 781 N N . ILE A 1 102 ? -17.979 9.901 26.987 1.00 85.38 102 ILE A N 1
ATOM 782 C CA . ILE A 1 102 ? -18.859 9.617 25.846 1.00 85.38 102 ILE A CA 1
ATOM 783 C C . ILE A 1 102 ? -20.284 10.128 26.112 1.00 85.38 102 ILE A C 1
ATOM 785 O O . ILE A 1 102 ? -20.978 10.524 25.176 1.00 85.38 102 ILE A O 1
ATOM 789 N N . ASN A 1 103 ? -20.721 10.147 27.376 1.00 89.38 103 ASN A N 1
ATOM 790 C CA . ASN A 1 103 ? -22.104 10.443 27.753 1.00 89.38 103 ASN A CA 1
ATOM 791 C C . ASN A 1 103 ? -22.221 11.587 28.777 1.00 89.38 103 ASN A C 1
ATOM 793 O O . ASN A 1 103 ? -22.869 11.411 29.810 1.00 89.38 103 ASN A O 1
ATOM 797 N N . PRO A 1 104 ? -21.657 12.782 28.521 1.00 88.75 104 PRO A N 1
ATOM 798 C CA . PRO A 1 104 ? -21.610 13.852 29.521 1.00 88.75 104 PRO A CA 1
ATOM 799 C C . PRO A 1 104 ? -23.008 14.313 29.966 1.00 88.75 104 PRO A C 1
ATOM 801 O O . PRO A 1 104 ? -23.210 14.694 31.116 1.00 88.75 104 PRO A O 1
ATOM 804 N N . SER A 1 105 ? -24.007 14.230 29.082 1.00 89.94 105 SER A N 1
ATOM 805 C CA . SER A 1 105 ? -25.394 14.618 29.362 1.00 89.94 105 SER A CA 1
ATOM 806 C C . SER A 1 105 ? -26.152 13.634 30.264 1.00 89.94 105 SER A C 1
ATOM 808 O O . SER A 1 105 ? -27.194 14.009 30.819 1.00 89.94 105 SER A O 1
ATOM 810 N N . ALA A 1 106 ? -25.647 12.408 30.436 1.00 88.81 106 ALA A N 1
ATOM 811 C CA . ALA A 1 106 ? -26.283 11.364 31.239 1.00 88.81 106 ALA A CA 1
ATOM 812 C C . ALA A 1 106 ? -26.052 11.536 32.751 1.00 88.81 106 ALA A C 1
ATOM 814 O O . ALA A 1 106 ? -26.750 10.904 33.543 1.00 88.81 106 ALA A O 1
ATOM 815 N N . PHE A 1 107 ? -25.128 12.413 33.161 1.00 91.12 107 PHE A N 1
ATOM 816 C CA . PHE A 1 107 ? -24.758 12.628 34.563 1.00 91.12 107 PHE A CA 1
ATOM 817 C C . PHE A 1 107 ? -25.302 13.956 35.093 1.00 91.12 107 PHE A C 1
ATOM 819 O O . PHE A 1 107 ? -25.268 14.989 34.420 1.00 91.12 107 PHE A O 1
ATOM 826 N N . ILE A 1 108 ? -25.817 13.946 36.319 1.00 87.69 108 ILE A N 1
ATOM 827 C CA . ILE A 1 108 ? -26.302 15.146 37.010 1.00 87.69 108 ILE A CA 1
ATOM 828 C C . ILE A 1 108 ? -25.092 15.881 37.588 1.00 87.69 108 ILE A C 1
ATOM 830 O O . ILE A 1 108 ? -24.283 15.277 38.284 1.00 87.69 108 ILE A O 1
ATOM 834 N N . ASN A 1 109 ? -24.940 17.176 37.285 1.00 85.56 109 ASN A N 1
ATOM 835 C CA . ASN A 1 109 ? -23.807 18.005 37.731 1.00 85.56 109 ASN A CA 1
ATOM 836 C C . ASN A 1 109 ? -22.425 17.388 37.440 1.00 85.56 109 ASN A C 1
ATOM 838 O O . ASN A 1 109 ? -21.476 17.604 38.188 1.00 85.56 109 ASN A O 1
ATOM 842 N N . ASN A 1 110 ? -22.321 16.592 36.369 1.00 79.69 110 ASN A N 1
ATOM 843 C CA . ASN A 1 110 ? -21.118 15.834 36.022 1.00 79.69 110 ASN A CA 1
ATOM 844 C C . ASN A 1 110 ? -20.626 14.883 37.139 1.00 79.69 110 ASN A C 1
ATOM 846 O O . ASN A 1 110 ? -19.446 14.542 37.195 1.00 79.69 110 ASN A O 1
ATOM 850 N N . ASN A 1 111 ? -21.520 14.463 38.040 1.00 83.62 111 ASN A N 1
ATOM 851 C CA . ASN A 1 111 ? -21.220 13.532 39.117 1.00 83.62 111 ASN A CA 1
ATOM 852 C C . ASN A 1 111 ? -21.361 12.078 38.616 1.00 83.62 111 ASN A C 1
ATOM 854 O O . ASN A 1 111 ? -22.479 11.659 38.298 1.00 83.62 111 ASN A O 1
ATOM 858 N N . PRO A 1 112 ? -20.276 11.278 38.593 1.00 80.19 112 PRO A N 1
ATOM 859 C CA . PRO A 1 112 ? -20.300 9.890 38.117 1.00 80.19 112 PRO A CA 1
ATOM 860 C C . PRO A 1 112 ? -21.257 8.975 38.897 1.00 80.19 112 PRO A C 1
ATOM 862 O O . PRO A 1 112 ? -21.727 7.971 38.367 1.00 80.19 112 PRO A O 1
ATOM 865 N N . ASN A 1 113 ? -21.573 9.330 40.146 1.00 85.31 113 ASN A N 1
ATOM 866 C CA . ASN A 1 113 ? -22.476 8.567 41.008 1.00 85.31 113 ASN A CA 1
ATOM 867 C C . ASN A 1 113 ? -23.957 8.938 40.813 1.00 85.31 113 ASN A C 1
ATOM 869 O O . ASN A 1 113 ? -24.820 8.333 41.442 1.00 85.31 113 ASN A O 1
ATOM 873 N N . GLN A 1 114 ? -24.268 9.937 39.980 1.00 88.19 114 GLN A N 1
ATOM 874 C CA . GLN A 1 114 ? -25.629 10.437 39.763 1.00 88.19 114 GLN A CA 1
ATOM 875 C C . GLN A 1 114 ? -26.004 10.348 38.285 1.00 88.19 114 GLN A C 1
ATOM 877 O O . GLN A 1 114 ? -26.005 11.342 37.555 1.00 88.19 114 GLN A O 1
ATOM 882 N N . ILE A 1 115 ? -26.322 9.134 37.845 1.00 89.75 115 ILE A N 1
ATOM 883 C CA . ILE A 1 115 ? -26.752 8.862 36.476 1.00 89.75 115 ILE A CA 1
ATOM 884 C C . ILE A 1 115 ? -28.268 9.062 36.331 1.00 89.75 115 ILE A C 1
ATOM 886 O O . ILE A 1 115 ? -29.040 8.703 37.220 1.00 89.75 115 ILE A O 1
ATOM 890 N N . LYS A 1 116 ? -28.709 9.685 35.235 1.00 91.56 116 LYS A N 1
ATOM 891 C CA . LYS A 1 116 ? -30.130 9.973 34.987 1.00 91.56 116 LYS A CA 1
ATOM 892 C C . LYS A 1 116 ? -30.870 8.698 34.580 1.00 91.56 116 LYS A C 1
ATOM 894 O O . LYS A 1 116 ? -30.514 8.066 33.589 1.00 91.56 116 LYS A O 1
ATOM 899 N N . LEU A 1 117 ? -31.933 8.363 35.310 1.00 90.44 117 LEU A N 1
ATOM 900 C CA . LEU A 1 117 ? -32.844 7.273 34.955 1.00 90.44 117 LEU A CA 1
ATOM 901 C C . LEU A 1 117 ? -33.462 7.516 33.567 1.00 90.44 117 LEU A C 1
ATOM 903 O O . LEU A 1 117 ? -33.899 8.630 33.277 1.00 90.44 117 LEU A O 1
ATOM 907 N N . GLY A 1 118 ? -33.495 6.484 32.721 1.00 87.44 118 GLY A N 1
ATOM 908 C CA . GLY A 1 118 ? -33.999 6.568 31.347 1.00 87.44 118 GLY A CA 1
ATOM 909 C C . GLY A 1 118 ? -33.067 7.284 30.365 1.00 87.44 118 GLY A C 1
ATOM 910 O O . GLY A 1 118 ? -33.461 7.534 29.229 1.00 87.44 118 GLY A O 1
ATOM 911 N N . ALA A 1 119 ? -31.844 7.645 30.771 1.00 90.50 119 ALA A N 1
ATOM 912 C CA . ALA A 1 119 ? -30.852 8.141 29.828 1.00 90.50 119 ALA A CA 1
ATOM 913 C C . ALA A 1 119 ? -30.357 7.011 28.917 1.00 90.50 119 ALA A C 1
ATOM 915 O O . ALA A 1 119 ? -30.061 5.909 29.377 1.00 90.50 119 ALA A O 1
ATOM 916 N N . THR A 1 120 ? -30.192 7.322 27.633 1.00 90.69 120 THR A N 1
ATOM 917 C CA . THR A 1 120 ? -29.503 6.451 26.681 1.00 90.69 120 THR A CA 1
ATOM 918 C C . THR A 1 120 ? -27.995 6.657 26.801 1.00 90.69 120 THR A C 1
ATOM 920 O O . THR A 1 120 ? -27.485 7.731 26.478 1.00 90.69 120 THR A O 1
ATOM 923 N N . LEU A 1 121 ? -27.268 5.634 27.240 1.00 89.25 121 LEU A N 1
ATOM 924 C CA . LEU A 1 121 ? -25.808 5.623 27.260 1.00 89.25 121 LEU A CA 1
ATOM 925 C C . LEU A 1 121 ? -25.259 4.916 26.032 1.00 89.25 121 LEU A C 1
ATOM 927 O O . LEU A 1 121 ? -25.631 3.785 25.743 1.00 89.25 121 LEU A O 1
ATOM 931 N N . LYS A 1 122 ? -24.283 5.529 25.376 1.00 88.06 122 LYS A N 1
ATOM 932 C CA . LYS A 1 122 ? -23.400 4.861 24.423 1.00 88.06 122 LYS A CA 1
ATOM 933 C C . LYS A 1 122 ? -22.315 4.126 25.204 1.00 88.06 122 LYS A C 1
ATOM 935 O O . LYS A 1 122 ? -21.416 4.754 25.769 1.00 88.06 122 LYS A O 1
ATOM 940 N N . LEU A 1 123 ? -22.417 2.802 25.261 1.00 85.62 123 LEU A N 1
ATOM 941 C CA . LEU A 1 123 ? -21.437 1.930 25.902 1.00 85.62 123 LEU A CA 1
ATOM 942 C C . LEU A 1 123 ? -20.364 1.526 24.893 1.00 85.62 123 LEU A C 1
ATOM 944 O O . LEU A 1 123 ? -20.728 1.049 23.823 1.00 85.62 123 LEU A O 1
ATOM 948 N N . PRO A 1 124 ? -19.065 1.652 25.201 1.00 72.31 124 PRO A N 1
ATOM 949 C CA . PRO A 1 124 ? -18.022 1.122 24.332 1.00 72.31 124 PRO A CA 1
ATOM 950 C C . PRO A 1 124 ? -18.090 -0.413 24.329 1.00 72.31 124 PRO A C 1
ATOM 952 O O . PRO A 1 124 ? -17.966 -1.026 25.389 1.00 72.31 124 PRO A O 1
ATOM 955 N N . VAL A 1 125 ? -18.299 -1.033 23.164 1.00 67.25 125 VAL A N 1
ATOM 956 C CA . VAL A 1 125 ? -18.314 -2.500 23.013 1.00 67.25 125 VAL A CA 1
ATOM 957 C C . VAL A 1 125 ? -16.903 -3.024 22.742 1.00 67.25 125 VAL A C 1
ATOM 959 O O . VAL A 1 125 ? -16.052 -2.334 22.182 1.00 67.25 125 VAL A O 1
ATOM 962 N N . ALA A 1 126 ? -16.680 -4.274 23.136 1.00 53.84 126 ALA A N 1
ATOM 963 C CA . ALA A 1 126 ? -15.380 -4.895 23.269 1.00 53.84 126 ALA A CA 1
ATOM 964 C C . ALA A 1 126 ? -14.488 -4.987 22.039 1.00 53.84 126 ALA A C 1
ATOM 966 O O . ALA A 1 126 ? -14.838 -5.652 21.071 1.00 53.84 126 ALA A O 1
ATOM 967 N N . LYS A 1 127 ? -13.261 -4.470 22.228 1.00 49.00 127 LYS A N 1
ATOM 968 C CA . LYS A 1 127 ? -12.087 -4.523 21.346 1.00 49.00 127 LYS A CA 1
ATOM 969 C C . LYS A 1 127 ? -12.370 -3.956 19.957 1.00 49.00 127 LYS A C 1
ATOM 971 O O . LYS A 1 127 ? -13.060 -4.569 19.151 1.00 49.00 127 LYS A O 1
ATOM 976 N N . GLU A 1 128 ? -11.674 -2.869 19.611 1.00 54.09 128 GLU A N 1
ATOM 977 C CA . GLU A 1 128 ? -11.256 -2.696 18.218 1.00 54.09 128 GLU A CA 1
ATOM 978 C C . GLU A 1 128 ? -10.795 -4.068 17.719 1.00 54.09 128 GLU A C 1
ATOM 980 O O . GLU A 1 128 ? -9.921 -4.690 18.342 1.00 54.09 128 GLU A O 1
ATOM 985 N N . ALA A 1 129 ? -11.391 -4.568 16.636 1.00 53.72 129 ALA A N 1
ATOM 986 C CA . ALA A 1 129 ? -10.766 -5.624 15.865 1.00 53.72 129 ALA A CA 1
ATOM 987 C C . ALA A 1 129 ? -9.440 -5.028 15.387 1.00 53.72 129 ALA A C 1
ATOM 989 O O . ALA A 1 129 ? -9.376 -4.353 14.368 1.00 53.72 129 ALA A O 1
ATOM 990 N N . GLY A 1 130 ? -8.399 -5.143 16.216 1.00 69.88 130 GLY A N 1
ATOM 991 C CA . GLY A 1 130 ? -7.170 -4.401 16.009 1.00 69.88 130 GLY A CA 1
ATOM 992 C C . GLY A 1 130 ? -6.666 -4.714 14.612 1.00 69.88 130 GLY A C 1
ATOM 993 O O . GLY A 1 130 ? -6.560 -5.879 14.226 1.00 69.88 130 GLY A O 1
ATOM 994 N N . TYR A 1 131 ? -6.340 -3.689 13.839 1.00 86.19 131 TYR A N 1
ATOM 995 C CA . TYR A 1 131 ? -6.010 -3.833 12.422 1.00 86.19 131 TYR A CA 1
ATOM 996 C C . TYR A 1 131 ? -4.708 -4.599 12.154 1.00 86.19 131 TYR A C 1
ATOM 998 O O . TYR A 1 131 ? -4.341 -4.832 11.005 1.00 86.19 131 TYR A O 1
ATOM 1006 N N . LYS A 1 132 ? -3.984 -5.023 13.198 1.00 89.50 132 LYS A N 1
ATOM 1007 C CA . LYS A 1 132 ? -2.728 -5.778 13.087 1.00 89.50 132 LYS A CA 1
ATOM 1008 C C . LYS A 1 132 ? -2.876 -7.058 12.260 1.00 89.50 132 LYS A C 1
ATOM 1010 O O . LYS A 1 132 ? -1.927 -7.448 11.590 1.00 89.50 132 LYS A O 1
ATOM 1015 N N . HIS A 1 133 ? -4.057 -7.680 12.250 1.00 87.25 133 HIS A N 1
ATOM 1016 C CA . HIS A 1 133 ? -4.338 -8.845 11.404 1.00 87.25 133 HIS A CA 1
ATOM 1017 C C . HIS A 1 133 ? -4.380 -8.514 9.896 1.00 87.25 133 HIS A C 1
ATOM 1019 O O . HIS A 1 133 ? -4.207 -9.410 9.069 1.00 87.25 133 HIS A O 1
ATOM 1025 N N . LEU A 1 134 ? -4.557 -7.237 9.536 1.00 90.31 134 LEU A N 1
ATOM 1026 C CA . LEU A 1 134 ? -4.504 -6.725 8.162 1.00 90.31 134 LEU A CA 1
ATOM 1027 C C . LEU A 1 134 ? -3.070 -6.408 7.697 1.00 90.31 134 LEU A C 1
ATOM 1029 O O . LEU A 1 134 ? -2.843 -6.165 6.510 1.00 90.31 134 LEU A O 1
ATOM 1033 N N . ILE A 1 135 ? -2.086 -6.433 8.603 1.00 93.25 135 ILE A N 1
ATOM 1034 C CA . ILE A 1 135 ? -0.679 -6.176 8.281 1.00 93.25 135 ILE A CA 1
ATOM 1035 C C . ILE A 1 135 ? -0.025 -7.460 7.766 1.00 93.25 135 ILE A C 1
ATOM 1037 O O . ILE A 1 135 ? 0.063 -8.474 8.461 1.00 93.25 135 ILE A O 1
ATOM 1041 N N . LEU A 1 136 ? 0.479 -7.423 6.530 1.00 91.00 136 LEU A N 1
ATOM 1042 C CA . LEU A 1 136 ? 1.132 -8.572 5.900 1.00 91.00 136 LEU A CA 1
ATOM 1043 C C . LEU A 1 136 ? 2.654 -8.425 5.875 1.00 91.00 136 LEU A C 1
ATOM 1045 O O . LEU A 1 136 ? 3.192 -7.380 5.526 1.00 91.00 136 LEU A O 1
ATOM 1049 N N . LYS A 1 137 ? 3.363 -9.540 6.103 1.00 90.25 137 LYS A N 1
ATOM 1050 C CA . LYS A 1 137 ? 4.821 -9.618 5.884 1.00 90.25 137 LYS A CA 1
ATOM 1051 C C . LYS A 1 137 ? 5.219 -9.472 4.409 1.00 90.25 137 LYS A C 1
ATOM 1053 O O . LYS A 1 137 ? 6.333 -9.060 4.112 1.00 90.25 137 LYS A O 1
ATOM 1058 N N . LYS A 1 138 ? 4.348 -9.892 3.483 1.00 94.00 138 LYS A N 1
ATOM 1059 C CA . LYS A 1 138 ? 4.586 -9.847 2.031 1.00 94.00 138 LYS A CA 1
ATOM 1060 C C . LYS A 1 138 ? 3.743 -8.737 1.415 1.00 94.00 138 LYS A C 1
ATOM 1062 O O . LYS A 1 138 ? 2.548 -8.680 1.679 1.00 94.00 138 LYS A O 1
ATOM 1067 N N . LEU A 1 139 ? 4.331 -7.966 0.502 1.00 94.94 139 LEU A N 1
ATOM 1068 C CA . LEU A 1 139 ? 3.707 -6.797 -0.132 1.00 94.94 139 LEU A CA 1
ATOM 1069 C C . LEU A 1 139 ? 2.637 -7.113 -1.195 1.00 94.94 139 LEU A C 1
ATOM 1071 O O . LEU A 1 139 ? 2.299 -6.254 -1.998 1.00 94.94 139 LEU A O 1
ATOM 1075 N N . ARG A 1 140 ? 2.095 -8.337 -1.230 1.00 96.31 140 ARG A N 1
ATOM 1076 C CA . ARG A 1 140 ? 1.027 -8.707 -2.171 1.00 96.31 140 ARG A CA 1
ATOM 1077 C C . ARG A 1 140 ? -0.339 -8.348 -1.563 1.00 96.31 140 ARG A C 1
ATOM 1079 O O . ARG A 1 140 ? -0.657 -8.935 -0.529 1.00 96.31 140 ARG A O 1
ATOM 1086 N N . PRO A 1 141 ? -1.157 -7.489 -2.202 1.00 97.06 141 PRO A N 1
ATOM 1087 C CA . PRO A 1 141 ? -2.513 -7.176 -1.761 1.00 97.06 141 PRO A CA 1
ATOM 1088 C C . PRO A 1 141 ? -3.370 -8.437 -1.627 1.00 97.06 141 PRO A C 1
ATOM 1090 O O . PRO A 1 141 ? -3.365 -9.293 -2.518 1.00 97.06 141 PRO A O 1
ATOM 1093 N N . LYS A 1 142 ? -4.091 -8.566 -0.509 1.00 96.12 142 LYS A N 1
ATOM 1094 C CA . LYS A 1 142 ? -4.942 -9.740 -0.217 1.00 96.12 142 LYS A CA 1
ATOM 1095 C C . LYS A 1 142 ? -6.338 -9.364 0.255 1.00 96.12 142 LYS A C 1
ATOM 1097 O O . LYS A 1 142 ? -7.298 -10.037 -0.133 1.00 96.12 142 LYS A O 1
ATOM 1102 N N . PHE A 1 143 ? -6.438 -8.317 1.063 1.00 94.56 143 PHE A N 1
ATOM 1103 C CA . PHE A 1 143 ? -7.702 -7.832 1.599 1.00 94.56 143 PHE A CA 1
ATOM 1104 C C . PHE A 1 143 ? -8.451 -7.051 0.528 1.00 94.56 143 PHE A C 1
ATOM 1106 O O . PHE A 1 143 ? -7.829 -6.478 -0.363 1.00 94.56 143 PHE A O 1
ATOM 1113 N N . GLN A 1 144 ? -9.777 -7.079 0.568 1.00 93.50 144 GLN A N 1
ATOM 1114 C CA . GLN A 1 144 ? -10.561 -6.075 -0.147 1.00 93.50 144 GLN A CA 1
ATOM 1115 C C . GLN A 1 144 ? -10.402 -4.743 0.580 1.00 93.50 144 GLN A C 1
ATOM 1117 O O . GLN A 1 144 ? -10.263 -4.728 1.805 1.00 93.50 144 GLN A O 1
ATOM 1122 N N . LEU A 1 145 ? -10.419 -3.640 -0.159 1.00 93.75 145 LEU A N 1
ATOM 1123 C CA . LEU A 1 145 ? -10.342 -2.311 0.429 1.00 93.75 145 LEU A CA 1
ATOM 1124 C C . LEU A 1 145 ? -11.456 -2.109 1.463 1.00 93.75 145 LEU A C 1
ATOM 1126 O O . LEU A 1 145 ? -11.161 -1.632 2.552 1.00 93.75 145 LEU A O 1
ATOM 1130 N N . GLN A 1 146 ? -12.672 -2.592 1.190 1.00 88.38 146 GLN A N 1
ATOM 1131 C CA . GLN A 1 146 ? -13.796 -2.555 2.128 1.00 88.38 146 GLN A CA 1
ATOM 1132 C C . GLN A 1 146 ? -13.424 -3.124 3.501 1.00 88.38 146 GLN A C 1
ATOM 1134 O O . GLN A 1 146 ? -13.679 -2.484 4.506 1.00 88.38 146 GLN A O 1
ATOM 1139 N N . GLN A 1 147 ? -12.712 -4.255 3.551 1.00 87.38 147 GLN A N 1
ATOM 1140 C CA . GLN A 1 147 ? -12.301 -4.862 4.823 1.00 87.38 147 GLN A CA 1
ATOM 1141 C C . GLN A 1 147 ? -11.360 -3.955 5.621 1.00 87.38 147 GLN A C 1
ATOM 1143 O O . GLN A 1 147 ? -11.382 -3.978 6.845 1.00 87.38 147 GLN A O 1
ATOM 1148 N N . ILE A 1 148 ? -10.507 -3.179 4.946 1.00 90.31 148 ILE A N 1
ATOM 1149 C CA . ILE A 1 148 ? -9.632 -2.213 5.617 1.00 90.31 148 ILE A CA 1
ATOM 1150 C C . ILE A 1 148 ? -10.475 -1.048 6.149 1.00 90.31 148 ILE A C 1
ATOM 1152 O O . ILE A 1 148 ? -10.301 -0.660 7.299 1.00 90.31 148 ILE A O 1
ATOM 1156 N N . LEU A 1 149 ? -11.418 -0.538 5.354 1.00 88.50 149 LEU A N 1
ATOM 1157 C CA . LEU A 1 149 ? -12.305 0.558 5.760 1.00 88.50 149 LEU A CA 1
ATOM 1158 C C . LEU A 1 149 ? -13.208 0.164 6.942 1.00 88.50 149 LEU A C 1
ATOM 1160 O O . LEU A 1 149 ? -13.312 0.920 7.904 1.00 88.50 149 LEU A O 1
ATOM 1164 N N . ASP A 1 150 ? -13.754 -1.056 6.930 1.00 83.56 150 ASP A N 1
ATOM 1165 C CA . ASP A 1 150 ? -14.574 -1.627 8.011 1.00 83.56 150 ASP A CA 1
ATOM 1166 C C . ASP A 1 150 ? -13.810 -1.737 9.344 1.00 83.56 150 ASP A C 1
ATOM 1168 O O . ASP A 1 150 ? -14.416 -1.822 10.408 1.00 83.56 150 ASP A O 1
ATOM 1172 N N . ASN A 1 151 ? -12.472 -1.715 9.302 1.00 83.69 151 ASN A N 1
ATOM 1173 C CA . ASN A 1 151 ? -11.601 -1.698 10.480 1.00 83.69 151 ASN A CA 1
ATOM 1174 C C . ASN A 1 151 ? -11.205 -0.271 10.898 1.00 83.69 151 ASN A C 1
ATOM 1176 O O . ASN A 1 151 ? -10.164 -0.080 11.520 1.00 83.69 151 ASN A O 1
ATOM 1180 N N . GLY A 1 152 ? -12.014 0.737 10.562 1.00 84.44 152 GLY A N 1
ATOM 1181 C CA . GLY A 1 152 ? -11.828 2.112 11.030 1.00 84.44 152 GLY A CA 1
ATOM 1182 C C . GLY A 1 152 ? -10.759 2.894 10.270 1.00 84.44 152 GLY A C 1
ATOM 1183 O O . GLY A 1 152 ? -10.184 3.831 10.816 1.00 84.44 152 GLY A O 1
ATOM 1184 N N . PHE A 1 153 ? -10.453 2.532 9.024 1.00 90.44 153 PHE A N 1
ATOM 1185 C CA . PHE A 1 153 ? -9.585 3.354 8.180 1.00 90.44 153 PHE A CA 1
ATOM 1186 C C . PHE A 1 153 ? -10.394 4.247 7.253 1.00 90.44 153 PHE A C 1
ATOM 1188 O O . PHE A 1 153 ? -11.346 3.813 6.613 1.00 90.44 153 PHE A O 1
ATOM 1195 N N . GLN A 1 154 ? -9.946 5.488 7.128 1.00 91.19 154 GLN A N 1
ATOM 1196 C CA . GLN A 1 154 ? -10.419 6.442 6.133 1.00 91.19 154 GLN A CA 1
ATOM 1197 C C . GLN A 1 154 ? -9.285 6.755 5.162 1.00 91.19 154 GLN A C 1
ATOM 1199 O O . GLN A 1 154 ? -8.128 6.867 5.573 1.00 91.19 154 GLN A O 1
ATOM 1204 N N . ILE A 1 155 ? -9.610 6.905 3.882 1.00 94.06 155 ILE A N 1
ATOM 1205 C CA . ILE A 1 155 ? -8.655 7.251 2.827 1.00 94.06 155 ILE A CA 1
ATOM 1206 C C . ILE A 1 155 ? -9.200 8.402 1.991 1.00 94.06 155 ILE A C 1
ATOM 1208 O O . ILE A 1 155 ? -10.408 8.553 1.867 1.00 94.06 155 ILE A O 1
ATOM 1212 N N . GLU A 1 156 ? -8.303 9.168 1.380 1.00 90.56 156 GLU A N 1
ATOM 1213 C CA . GLU A 1 156 ? -8.636 10.165 0.363 1.00 90.56 156 GLU A CA 1
ATOM 1214 C C . GLU A 1 156 ? -7.591 10.084 -0.764 1.00 90.56 156 GLU A C 1
ATOM 1216 O O . GLU A 1 156 ? -6.397 10.007 -0.459 1.00 90.56 156 GLU A O 1
ATOM 1221 N N . PRO A 1 157 ? -7.974 10.074 -2.054 1.00 88.50 157 PRO A N 1
ATOM 1222 C CA . PRO A 1 157 ? -9.340 9.962 -2.570 1.00 88.50 157 PRO A CA 1
ATOM 1223 C C . PRO A 1 157 ? -9.932 8.557 -2.360 1.00 88.50 157 PRO A C 1
ATOM 1225 O O . PRO A 1 157 ? -9.212 7.586 -2.110 1.00 88.50 157 PRO A O 1
ATOM 1228 N N . ASN A 1 158 ? -11.249 8.434 -2.528 1.00 85.69 158 ASN A N 1
ATOM 1229 C CA . ASN A 1 158 ? -11.936 7.143 -2.487 1.00 85.69 158 ASN A CA 1
ATOM 1230 C C . ASN A 1 158 ? -11.605 6.274 -3.712 1.00 85.69 158 ASN A C 1
ATOM 1232 O O . ASN A 1 158 ? -11.641 6.727 -4.858 1.00 85.69 158 ASN A O 1
ATOM 1236 N N . TYR A 1 159 ? -11.329 4.993 -3.465 1.00 90.31 159 TYR A N 1
ATOM 1237 C CA . TYR A 1 159 ? -11.080 3.975 -4.490 1.00 90.31 159 TYR A CA 1
ATOM 1238 C C . TYR A 1 159 ? -12.179 2.901 -4.474 1.00 90.31 159 TYR A C 1
ATOM 1240 O O . TYR A 1 159 ? -12.878 2.772 -3.467 1.00 90.31 159 TYR A O 1
ATOM 1248 N N . PRO A 1 160 ? -12.329 2.095 -5.547 1.00 91.88 160 PRO A N 1
ATOM 1249 C CA . PRO A 1 160 ? -13.278 0.982 -5.561 1.00 91.88 160 PRO A CA 1
ATOM 1250 C C . PRO A 1 160 ? -13.061 0.043 -4.370 1.00 91.88 160 PRO A C 1
ATOM 1252 O O . PRO A 1 160 ? -11.949 -0.441 -4.147 1.00 91.88 160 PRO A O 1
ATOM 1255 N N . THR A 1 161 ? -14.110 -0.193 -3.586 1.00 90.19 161 THR A N 1
ATOM 1256 C CA . THR A 1 161 ? -14.013 -0.887 -2.293 1.00 90.19 161 THR A CA 1
ATOM 1257 C C . THR A 1 161 ? -13.786 -2.396 -2.431 1.00 90.19 161 THR A C 1
ATOM 1259 O O . THR A 1 161 ? -13.244 -3.035 -1.530 1.00 90.19 161 THR A O 1
ATOM 1262 N N . ASP A 1 162 ? -14.102 -2.968 -3.589 1.00 89.69 162 ASP A N 1
ATOM 1263 C CA . ASP A 1 162 ? -13.815 -4.355 -3.961 1.00 89.69 162 ASP A CA 1
ATOM 1264 C C . ASP A 1 162 ? -12.344 -4.580 -4.374 1.00 89.69 162 ASP A C 1
ATOM 1266 O O . ASP A 1 162 ? -11.872 -5.722 -4.458 1.00 89.69 162 ASP A O 1
ATOM 1270 N N . ALA A 1 163 ? -11.581 -3.503 -4.601 1.00 94.88 163 ALA A N 1
ATOM 1271 C CA . ALA A 1 163 ? -10.191 -3.588 -5.022 1.00 94.88 163 ALA A CA 1
ATOM 1272 C C . ALA A 1 163 ? -9.327 -4.311 -3.982 1.00 94.88 163 ALA A C 1
ATOM 1274 O O . ALA A 1 163 ? -9.444 -4.112 -2.772 1.00 94.88 163 ALA A O 1
ATOM 1275 N N . LYS A 1 164 ? -8.383 -5.129 -4.461 1.00 97.75 164 LYS A N 1
ATOM 1276 C CA . LYS A 1 164 ? -7.384 -5.746 -3.586 1.00 97.75 164 LYS A CA 1
ATOM 1277 C C . LYS A 1 164 ? -6.398 -4.701 -3.073 1.00 97.75 164 LYS A C 1
ATOM 1279 O O . LYS A 1 164 ? -5.725 -4.036 -3.860 1.00 97.75 164 LYS A O 1
ATOM 1284 N N . ALA A 1 165 ? -6.264 -4.651 -1.755 1.00 97.69 165 ALA A N 1
ATOM 1285 C CA . ALA A 1 165 ? -5.436 -3.720 -1.017 1.00 97.69 165 ALA A CA 1
ATOM 1286 C C . ALA A 1 165 ? -4.558 -4.424 0.033 1.00 97.69 165 ALA A C 1
ATOM 1288 O O . ALA A 1 165 ? -4.709 -5.612 0.362 1.00 97.69 165 ALA A O 1
ATOM 1289 N N . LEU A 1 166 ? -3.589 -3.665 0.524 1.00 97.12 166 LEU A N 1
ATOM 1290 C CA . LEU A 1 166 ? -2.682 -3.994 1.609 1.00 97.12 166 LEU A CA 1
ATOM 1291 C C . LEU A 1 166 ? -2.655 -2.811 2.576 1.00 97.12 166 LEU A C 1
ATOM 1293 O O . LEU A 1 166 ? -2.425 -1.685 2.141 1.00 97.12 166 LEU A O 1
ATOM 1297 N N . LEU A 1 167 ? -2.828 -3.078 3.869 1.00 97.50 167 LEU A N 1
ATOM 1298 C CA . LEU A 1 167 ? -2.551 -2.093 4.905 1.00 97.50 167 LEU A CA 1
ATOM 1299 C C . LEU A 1 167 ? -1.058 -2.132 5.249 1.00 97.50 167 LEU A C 1
ATOM 1301 O O . LEU A 1 167 ? -0.499 -3.194 5.539 1.00 97.50 167 LEU A O 1
ATOM 1305 N N . LEU A 1 168 ? -0.419 -0.971 5.204 1.00 97.62 168 LEU A N 1
ATOM 1306 C CA . LEU A 1 168 ? 0.950 -0.761 5.647 1.00 97.62 168 LEU A CA 1
ATOM 1307 C C . LEU A 1 168 ? 0.949 0.000 6.965 1.00 97.62 168 LEU A C 1
ATOM 1309 O O . LEU A 1 168 ? 0.143 0.904 7.166 1.00 97.62 168 LEU A O 1
ATOM 1313 N N . GLU A 1 169 ? 1.905 -0.348 7.816 1.00 95.25 169 GLU A N 1
ATOM 1314 C CA . GLU A 1 169 ? 2.239 0.385 9.027 1.00 95.25 169 GLU A CA 1
ATOM 1315 C C . GLU A 1 169 ? 3.710 0.778 8.951 1.00 95.25 169 GLU A C 1
ATOM 1317 O O . GLU A 1 169 ? 4.581 -0.085 8.802 1.00 95.25 169 GLU A O 1
ATOM 1322 N N . LEU A 1 170 ? 3.977 2.076 9.023 1.00 94.88 170 LEU A N 1
ATOM 1323 C CA . LEU A 1 170 ? 5.311 2.652 8.955 1.00 94.88 170 LEU A CA 1
ATOM 1324 C C . LEU A 1 170 ? 5.569 3.481 10.209 1.00 94.88 170 LEU A C 1
ATOM 1326 O O . LEU A 1 170 ? 4.656 4.070 10.779 1.00 94.88 170 LEU A O 1
ATOM 1330 N N . LYS A 1 171 ? 6.827 3.526 10.645 1.00 93.38 171 LYS A N 1
ATOM 1331 C CA . LYS A 1 171 ? 7.256 4.417 11.721 1.00 93.38 171 LYS A CA 1
ATOM 1332 C C . LYS A 1 171 ? 7.799 5.695 11.088 1.00 93.38 171 LYS A C 1
ATOM 1334 O O . LYS A 1 171 ? 8.912 5.677 10.567 1.00 93.38 171 LYS A O 1
ATOM 1339 N N . GLY A 1 172 ? 7.000 6.753 11.115 1.00 89.69 172 GLY A N 1
ATOM 1340 C CA . GLY A 1 172 ? 7.400 8.102 10.733 1.00 89.69 172 GLY A CA 1
ATOM 1341 C C . GLY A 1 172 ? 7.952 8.895 11.918 1.00 89.69 172 GLY A C 1
ATOM 1342 O O . GLY A 1 172 ? 8.013 8.413 13.053 1.00 89.69 172 GLY A O 1
ATOM 1343 N N . GLU A 1 173 ? 8.335 10.143 11.660 1.00 87.75 173 GLU A N 1
ATOM 1344 C CA . GLU A 1 173 ? 8.878 11.053 12.680 1.00 87.75 173 GLU A CA 1
ATOM 1345 C C . GLU A 1 173 ? 7.845 11.405 13.757 1.00 87.75 173 GLU A C 1
ATOM 1347 O O . GLU A 1 173 ? 8.174 11.515 14.936 1.00 87.75 173 GLU A O 1
ATOM 1352 N N . LYS A 1 174 ? 6.574 11.538 13.356 1.00 89.06 174 LYS A N 1
ATOM 1353 C CA . LYS A 1 174 ? 5.452 11.911 14.235 1.00 89.06 174 LYS A CA 1
ATOM 1354 C C . LYS A 1 174 ? 4.739 10.708 14.859 1.00 89.06 174 LYS A C 1
ATOM 1356 O O . LYS A 1 174 ? 3.704 10.875 15.498 1.00 89.06 174 LYS A O 1
ATOM 1361 N N . GLY A 1 175 ? 5.278 9.502 14.679 1.00 91.62 175 GLY A N 1
ATOM 1362 C CA . GLY A 1 175 ? 4.696 8.263 15.181 1.00 91.62 175 GLY A CA 1
ATOM 1363 C C . GLY A 1 175 ? 4.339 7.289 14.067 1.00 91.62 175 GLY A C 1
ATOM 1364 O O . GLY A 1 175 ? 5.001 7.223 13.034 1.00 91.62 175 GLY A O 1
ATOM 1365 N N . ILE A 1 176 ? 3.325 6.467 14.314 1.00 92.38 176 ILE A N 1
ATOM 1366 C CA . ILE A 1 176 ? 2.893 5.452 13.358 1.00 92.38 176 ILE A CA 1
ATOM 1367 C C . ILE A 1 176 ? 2.068 6.096 12.242 1.00 92.38 176 ILE A C 1
ATOM 1369 O O . ILE A 1 176 ? 1.137 6.851 12.506 1.00 92.38 176 ILE A O 1
ATOM 1373 N N . GLU A 1 177 ? 2.394 5.742 11.006 1.00 95.12 177 GLU A N 1
ATOM 1374 C CA . GLU A 1 177 ? 1.675 6.124 9.799 1.00 95.12 177 GLU A CA 1
ATOM 1375 C C . GLU A 1 177 ? 1.076 4.888 9.136 1.00 95.12 177 GLU A C 1
ATOM 1377 O O . GLU A 1 177 ? 1.725 3.840 9.032 1.00 95.12 177 GLU A O 1
ATOM 1382 N N . HIS A 1 178 ? -0.144 5.028 8.625 1.00 96.56 178 HIS A N 1
ATOM 1383 C CA . HIS A 1 178 ? -0.817 3.973 7.883 1.00 96.56 178 HIS A CA 1
ATOM 1384 C C . HIS A 1 178 ? -1.000 4.368 6.431 1.00 96.56 178 HIS A C 1
ATOM 1386 O O . HIS A 1 178 ? -1.274 5.520 6.102 1.00 96.56 178 HIS A O 1
ATOM 1392 N N . TRP A 1 179 ? -0.859 3.383 5.554 1.00 97.81 179 TRP A N 1
ATOM 1393 C CA . TRP A 1 179 ? -1.052 3.562 4.122 1.00 97.81 179 TRP A CA 1
ATOM 1394 C C . TRP A 1 179 ? -1.848 2.394 3.559 1.00 97.81 179 TRP A C 1
ATOM 1396 O O . TRP A 1 179 ? -1.626 1.239 3.929 1.00 97.81 179 TRP A O 1
ATOM 1406 N N . VAL A 1 180 ? -2.738 2.686 2.619 1.00 98.12 180 VAL A N 1
ATOM 1407 C CA . VAL A 1 180 ? -3.374 1.681 1.769 1.00 98.12 180 VAL A CA 1
ATOM 1408 C C . VAL A 1 180 ? -2.564 1.574 0.486 1.00 98.12 180 VAL A C 1
ATOM 1410 O O . VAL A 1 180 ? -2.502 2.513 -0.302 1.00 98.12 180 VAL A O 1
ATOM 1413 N N . ALA A 1 181 ? -1.944 0.418 0.272 1.00 97.94 181 ALA A N 1
ATOM 1414 C CA . ALA A 1 181 ? -1.195 0.086 -0.933 1.00 97.94 181 ALA A CA 1
ATOM 1415 C C . ALA A 1 181 ? -2.010 -0.829 -1.856 1.00 97.94 181 ALA A C 1
ATOM 1417 O O . ALA A 1 181 ? -2.655 -1.783 -1.414 1.00 97.94 181 ALA A O 1
ATOM 1418 N N . LEU A 1 182 ? -1.954 -0.553 -3.157 1.00 97.56 182 LEU A N 1
ATOM 1419 C CA . LEU A 1 182 ? -2.721 -1.240 -4.195 1.00 97.56 182 LEU A CA 1
ATOM 1420 C C . LEU A 1 182 ? -1.799 -2.037 -5.128 1.00 97.56 182 LEU A C 1
ATOM 1422 O O . LEU A 1 182 ? -0.605 -2.226 -4.882 1.00 97.56 182 LEU A O 1
ATOM 1426 N N . HIS A 1 183 ? -2.371 -2.546 -6.219 1.00 97.94 183 HIS A N 1
ATOM 1427 C CA . HIS A 1 183 ? -1.673 -3.397 -7.183 1.00 97.94 183 HIS A CA 1
ATOM 1428 C C . HIS A 1 183 ? -0.360 -2.790 -7.699 1.00 97.94 183 HIS A C 1
ATOM 1430 O O . HIS A 1 183 ? 0.649 -3.486 -7.734 1.00 97.94 183 HIS A O 1
ATOM 1436 N N . ASN A 1 184 ? -0.328 -1.504 -8.059 1.00 98.25 184 ASN A N 1
ATOM 1437 C CA . ASN A 1 184 ? 0.891 -0.897 -8.601 1.00 98.25 184 ASN A CA 1
ATOM 1438 C C . ASN A 1 184 ? 2.002 -0.739 -7.550 1.00 98.25 184 ASN A C 1
ATOM 1440 O O . ASN A 1 184 ? 3.171 -0.904 -7.890 1.00 98.25 184 ASN A O 1
ATOM 1444 N N . PHE A 1 185 ? 1.670 -0.539 -6.268 1.00 98.44 185 PHE A N 1
ATOM 1445 C CA . PHE A 1 185 ? 2.672 -0.573 -5.193 1.00 98.44 185 PHE A CA 1
ATOM 1446 C C . PHE A 1 185 ? 3.332 -1.954 -5.099 1.00 98.44 185 PHE A C 1
ATOM 1448 O O . PHE A 1 185 ? 4.551 -2.078 -4.975 1.00 98.44 185 PHE A O 1
ATOM 1455 N N . TYR A 1 186 ? 2.537 -3.017 -5.249 1.00 98.25 186 TYR A N 1
ATOM 1456 C CA . TYR A 1 186 ? 3.068 -4.374 -5.335 1.00 98.25 186 TYR A CA 1
ATOM 1457 C C . TYR A 1 186 ? 3.983 -4.575 -6.544 1.00 98.25 186 TYR A C 1
ATOM 1459 O O . TYR A 1 186 ? 5.016 -5.231 -6.408 1.00 98.25 186 TYR A O 1
ATOM 1467 N N . VAL A 1 187 ? 3.648 -4.003 -7.702 1.00 98.56 187 VAL A N 1
ATOM 1468 C CA . VAL A 1 187 ? 4.503 -4.069 -8.897 1.00 98.56 187 VAL A CA 1
ATOM 1469 C C . VAL A 1 187 ? 5.866 -3.421 -8.634 1.00 98.56 187 VAL A C 1
ATOM 1471 O O . VAL A 1 187 ? 6.881 -4.045 -8.934 1.00 98.56 187 VAL A O 1
ATOM 1474 N N . ILE A 1 188 ? 5.915 -2.249 -7.989 1.00 98.38 188 ILE A N 1
ATOM 1475 C CA . ILE A 1 188 ? 7.183 -1.603 -7.590 1.00 98.38 188 ILE A CA 1
ATOM 1476 C C . ILE A 1 188 ? 7.977 -2.525 -6.651 1.00 98.38 188 ILE A C 1
ATOM 1478 O O . ILE A 1 188 ? 9.171 -2.749 -6.848 1.00 98.38 188 ILE A O 1
ATOM 1482 N N . SER A 1 189 ? 7.304 -3.163 -5.688 1.00 98.00 189 SER A N 1
ATOM 1483 C CA . SER A 1 189 ? 7.951 -4.091 -4.749 1.00 98.00 189 SER A CA 1
ATOM 1484 C C . SER A 1 189 ? 8.547 -5.347 -5.398 1.00 98.00 189 SER A C 1
ATOM 1486 O O . SER A 1 189 ? 9.334 -6.056 -4.768 1.00 98.00 189 SER A O 1
ATOM 1488 N N . ARG A 1 190 ? 8.202 -5.657 -6.659 1.00 97.81 190 ARG A N 1
ATOM 1489 C CA . ARG A 1 190 ? 8.845 -6.757 -7.399 1.00 97.81 190 ARG A CA 1
ATOM 1490 C C . ARG A 1 190 ? 10.323 -6.481 -7.642 1.00 97.81 190 ARG A C 1
ATOM 1492 O O . ARG A 1 190 ? 11.090 -7.441 -7.687 1.00 97.81 190 ARG A O 1
ATOM 1499 N N . TYR A 1 191 ? 10.699 -5.204 -7.726 1.00 96.88 191 TYR A N 1
ATOM 1500 C CA . TYR A 1 191 ? 12.080 -4.761 -7.873 1.00 96.88 191 TYR A CA 1
ATOM 1501 C C . TYR A 1 191 ? 12.907 -5.070 -6.626 1.00 96.88 191 TYR A C 1
ATOM 1503 O O . TYR A 1 191 ? 13.977 -5.671 -6.700 1.00 96.88 191 TYR A O 1
ATOM 1511 N N . ASN A 1 192 ? 12.368 -4.698 -5.465 1.00 96.81 192 ASN A N 1
ATOM 1512 C CA . ASN A 1 192 ? 12.923 -5.003 -4.156 1.00 96.81 192 ASN A CA 1
ATOM 1513 C C . ASN A 1 192 ? 11.765 -5.153 -3.148 1.00 96.81 192 ASN A C 1
ATOM 1515 O O . ASN A 1 192 ? 11.027 -4.192 -2.921 1.00 96.81 192 ASN A O 1
ATOM 1519 N N . PRO A 1 193 ? 11.603 -6.327 -2.505 1.00 95.62 193 PRO A N 1
ATOM 1520 C CA . PRO A 1 193 ? 10.414 -6.663 -1.717 1.00 95.62 193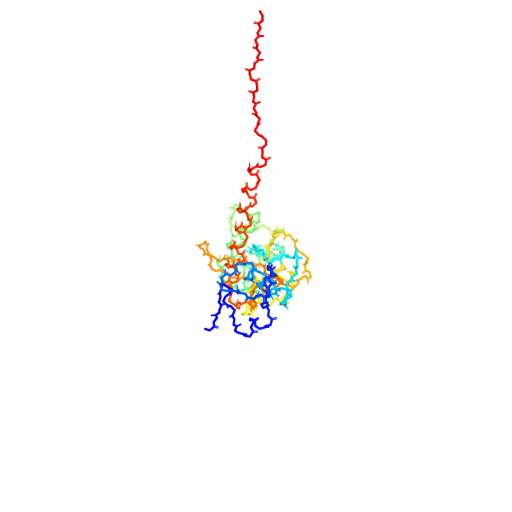 PRO A CA 1
ATOM 1521 C C . PRO A 1 193 ? 10.358 -5.986 -0.336 1.00 95.62 193 PRO A C 1
ATOM 1523 O O . PRO A 1 193 ? 9.590 -6.414 0.528 1.00 95.62 193 PRO A O 1
ATOM 1526 N N . ARG A 1 194 ? 11.188 -4.969 -0.080 1.00 96.50 194 ARG A N 1
ATOM 1527 C CA . ARG A 1 194 ? 11.210 -4.226 1.184 1.00 96.50 194 ARG A CA 1
ATOM 1528 C C . ARG A 1 194 ? 10.217 -3.066 1.142 1.00 96.50 194 ARG A C 1
ATOM 1530 O O . ARG A 1 194 ? 10.247 -2.242 0.230 1.00 96.50 194 ARG A O 1
ATOM 1537 N N . THR A 1 195 ? 9.381 -2.971 2.177 1.00 95.94 195 THR A N 1
ATOM 1538 C CA . THR A 1 195 ? 8.350 -1.929 2.303 1.00 95.94 195 THR A CA 1
ATOM 1539 C C . THR A 1 195 ? 8.941 -0.525 2.262 1.00 95.94 195 THR A C 1
ATOM 1541 O O . THR A 1 195 ? 8.476 0.289 1.475 1.00 95.94 195 THR A O 1
ATOM 1544 N N . LEU A 1 196 ? 9.995 -0.262 3.045 1.00 95.75 196 LEU A N 1
ATOM 1545 C CA . LEU A 1 196 ? 10.628 1.060 3.104 1.00 95.75 196 LEU A CA 1
ATOM 1546 C C . LEU A 1 196 ? 11.245 1.469 1.763 1.00 95.75 196 LEU A C 1
ATOM 1548 O O . LEU A 1 196 ? 11.067 2.603 1.346 1.00 95.75 196 LEU A O 1
ATOM 1552 N N . TYR A 1 197 ? 11.892 0.537 1.054 1.00 97.12 197 TYR A N 1
ATOM 1553 C CA . TYR A 1 197 ? 12.394 0.799 -0.298 1.00 97.12 197 TYR A CA 1
ATOM 1554 C C . TYR A 1 197 ? 11.250 1.171 -1.248 1.00 97.12 197 TYR A C 1
ATOM 1556 O O . TYR A 1 197 ? 11.323 2.172 -1.949 1.00 97.12 197 TYR A O 1
ATOM 1564 N N . THR A 1 198 ? 10.174 0.379 -1.247 1.00 97.94 198 THR A N 1
ATOM 1565 C CA . THR A 1 198 ? 9.030 0.589 -2.147 1.00 97.94 198 THR A CA 1
ATOM 1566 C C . THR A 1 198 ? 8.337 1.923 -1.859 1.00 97.94 198 THR A C 1
ATOM 1568 O O . THR A 1 198 ? 7.994 2.646 -2.791 1.00 97.94 198 THR A O 1
ATOM 1571 N N . MET A 1 199 ? 8.175 2.269 -0.577 1.00 97.62 199 MET A N 1
ATOM 1572 C CA . MET A 1 199 ? 7.604 3.547 -0.157 1.00 97.62 199 MET A CA 1
ATOM 1573 C C . MET A 1 199 ? 8.509 4.724 -0.532 1.00 97.62 199 MET A C 1
ATOM 1575 O O . MET A 1 199 ? 8.008 5.704 -1.064 1.00 97.62 199 MET A O 1
ATOM 1579 N N . ALA A 1 200 ? 9.827 4.606 -0.342 1.00 97.69 200 ALA A N 1
ATOM 1580 C CA . ALA A 1 200 ? 10.777 5.647 -0.729 1.00 97.69 200 ALA A CA 1
ATOM 1581 C C . ALA A 1 200 ? 10.764 5.902 -2.243 1.00 97.69 200 ALA A C 1
ATOM 1583 O O . ALA A 1 200 ? 10.708 7.051 -2.662 1.00 97.69 200 ALA A O 1
ATOM 1584 N N . VAL A 1 201 ? 10.754 4.844 -3.066 1.00 98.12 201 VAL A N 1
ATOM 1585 C CA . VAL A 1 201 ? 10.634 4.968 -4.531 1.00 98.12 201 VAL A CA 1
ATOM 1586 C C . VAL A 1 201 ? 9.328 5.659 -4.918 1.00 98.12 201 VAL A C 1
ATOM 1588 O O . VAL A 1 201 ? 9.337 6.553 -5.758 1.00 98.12 201 VAL A O 1
ATOM 1591 N N . PHE A 1 202 ? 8.213 5.259 -4.303 1.00 97.94 202 PHE A N 1
ATOM 1592 C CA . PHE A 1 202 ? 6.910 5.864 -4.565 1.00 97.94 202 PHE A CA 1
ATOM 1593 C C . PHE A 1 202 ? 6.878 7.350 -4.178 1.00 97.94 202 PHE A C 1
ATOM 1595 O O . PHE A 1 202 ? 6.565 8.181 -5.023 1.00 97.94 202 PHE A O 1
ATOM 1602 N N . GLN A 1 203 ? 7.242 7.690 -2.940 1.00 96.94 203 GLN A N 1
ATOM 1603 C CA . GLN A 1 203 ? 7.211 9.069 -2.447 1.00 96.94 203 GLN A CA 1
ATOM 1604 C C . GLN A 1 203 ? 8.176 9.971 -3.218 1.00 96.94 203 GLN A C 1
ATOM 1606 O O . GLN A 1 203 ? 7.786 11.059 -3.624 1.00 96.94 203 GLN A O 1
ATOM 1611 N N . LEU A 1 204 ? 9.402 9.511 -3.492 1.00 98.06 204 LEU A N 1
ATOM 1612 C CA . LEU A 1 204 ? 10.356 10.273 -4.298 1.00 98.06 204 LEU A CA 1
ATOM 1613 C C . LEU A 1 204 ? 9.814 10.544 -5.708 1.00 98.06 204 LEU A C 1
ATOM 1615 O O . LEU A 1 204 ? 9.941 11.658 -6.205 1.00 98.06 204 LEU A O 1
ATOM 1619 N N . GLY A 1 205 ? 9.187 9.547 -6.341 1.00 96.81 205 GLY A N 1
ATOM 1620 C CA . GLY A 1 205 ? 8.554 9.715 -7.649 1.00 96.81 205 GLY A CA 1
ATOM 1621 C C . GLY A 1 205 ? 7.421 10.744 -7.632 1.00 96.81 205 GLY A C 1
ATOM 1622 O O . GLY A 1 205 ? 7.357 11.590 -8.522 1.00 96.81 205 GLY A O 1
ATOM 1623 N N . GLU A 1 206 ? 6.570 10.715 -6.603 1.00 95.69 206 GLU A N 1
ATOM 1624 C CA . GLU A 1 206 ? 5.504 11.706 -6.415 1.00 95.69 206 GLU A CA 1
ATOM 1625 C C . GLU A 1 206 ? 6.068 13.121 -6.230 1.00 95.69 206 GLU A C 1
ATOM 1627 O O . GLU A 1 206 ? 5.577 14.054 -6.860 1.00 95.69 206 GLU A O 1
ATOM 1632 N N . GLU A 1 207 ? 7.114 13.296 -5.417 1.00 96.94 207 GLU A N 1
ATOM 1633 C CA . GLU A 1 207 ? 7.725 14.613 -5.185 1.00 96.94 207 GLU A CA 1
ATOM 1634 C C . GLU A 1 207 ? 8.424 15.166 -6.435 1.00 96.94 207 GLU A C 1
ATOM 1636 O O . GLU A 1 207 ? 8.243 16.338 -6.763 1.00 96.94 207 GLU A O 1
ATOM 1641 N N . ILE A 1 208 ? 9.141 14.329 -7.196 1.00 96.44 208 ILE A N 1
ATOM 1642 C CA . ILE A 1 208 ? 9.726 14.731 -8.489 1.00 96.44 208 ILE A CA 1
ATOM 1643 C C . ILE A 1 208 ? 8.623 15.158 -9.464 1.00 96.44 208 ILE A C 1
ATOM 1645 O O . ILE A 1 208 ? 8.744 16.190 -10.122 1.00 96.44 208 ILE A O 1
ATOM 1649 N N . ASN A 1 209 ? 7.531 14.392 -9.547 1.00 94.25 209 ASN A N 1
ATOM 1650 C CA . ASN A 1 209 ? 6.416 14.709 -10.435 1.00 94.25 209 ASN A CA 1
ATOM 1651 C C . ASN A 1 209 ? 5.731 16.030 -10.044 1.00 94.25 209 ASN A C 1
ATOM 1653 O O . ASN A 1 209 ? 5.449 16.864 -10.904 1.00 94.25 209 ASN A O 1
ATOM 1657 N N . LYS A 1 210 ? 5.507 16.254 -8.743 1.00 94.62 210 LYS A N 1
ATOM 1658 C CA . LYS A 1 210 ? 4.972 17.523 -8.226 1.00 94.62 210 LYS A CA 1
ATOM 1659 C C . LYS A 1 210 ? 5.881 18.700 -8.574 1.00 94.62 210 LYS A C 1
ATOM 1661 O O . LYS A 1 210 ? 5.380 19.698 -9.087 1.00 94.62 210 LYS A O 1
ATOM 1666 N N . ALA A 1 211 ? 7.189 18.578 -8.335 1.00 95.56 211 ALA A N 1
ATOM 1667 C CA . ALA A 1 211 ? 8.163 19.627 -8.638 1.00 95.56 211 ALA A CA 1
ATOM 1668 C C . ALA A 1 211 ? 8.179 19.972 -10.137 1.00 95.56 211 ALA A C 1
ATOM 1670 O O . ALA A 1 211 ? 8.036 21.136 -10.504 1.00 95.56 211 ALA A O 1
ATOM 1671 N N . TYR A 1 212 ? 8.221 18.953 -11.001 1.00 93.19 212 TYR A N 1
ATOM 1672 C CA . TYR A 1 212 ? 8.193 19.120 -12.456 1.00 93.19 212 TYR A CA 1
ATOM 1673 C C . TYR A 1 212 ? 6.950 19.877 -12.953 1.00 93.19 212 TYR A C 1
ATOM 1675 O O . TYR A 1 212 ? 7.031 20.740 -13.829 1.00 93.19 212 TYR A O 1
ATOM 1683 N N . HIS A 1 213 ? 5.775 19.568 -12.398 1.00 91.94 213 HIS A N 1
ATOM 1684 C CA . HIS A 1 213 ? 4.535 20.249 -12.770 1.00 91.94 213 HIS A CA 1
ATOM 1685 C C . HIS A 1 213 ? 4.411 21.658 -12.173 1.00 91.94 213 HIS A C 1
ATOM 1687 O O . HIS A 1 213 ? 3.813 22.532 -12.808 1.00 91.94 213 HIS A O 1
ATOM 1693 N N . ALA A 1 214 ? 4.985 21.904 -10.993 1.00 90.62 214 ALA A N 1
ATOM 1694 C CA . ALA A 1 214 ? 5.032 23.237 -10.401 1.00 90.62 214 ALA A CA 1
ATOM 1695 C C . ALA A 1 214 ? 5.855 24.204 -11.270 1.00 90.62 214 ALA A C 1
ATOM 1697 O O . ALA A 1 214 ? 5.367 25.287 -11.590 1.00 90.62 214 ALA A O 1
ATOM 1698 N N . GLU A 1 215 ? 7.039 23.788 -11.728 1.00 86.19 215 GLU A N 1
ATOM 1699 C CA . GLU A 1 215 ? 7.907 24.584 -12.612 1.00 86.19 215 GLU A CA 1
ATOM 1700 C C . GLU A 1 215 ? 7.211 24.937 -13.933 1.00 86.19 215 GLU A C 1
ATOM 1702 O O . GLU A 1 215 ? 7.120 26.110 -14.299 1.00 86.19 215 GLU A O 1
ATOM 1707 N N . LYS A 1 216 ? 6.597 23.949 -14.598 1.00 79.62 216 LYS A N 1
ATOM 1708 C CA . LYS A 1 216 ? 5.854 24.186 -15.848 1.00 79.62 216 LYS A CA 1
ATOM 1709 C C . LYS A 1 216 ? 4.676 25.144 -15.700 1.00 79.62 216 LYS A C 1
ATOM 1711 O O . LYS A 1 216 ? 4.338 25.852 -16.643 1.00 79.62 216 LYS A O 1
ATOM 1716 N N . THR A 1 217 ? 4.024 25.163 -14.540 1.00 74.44 217 THR A N 1
ATOM 1717 C CA . THR A 1 217 ? 2.889 26.067 -14.307 1.00 74.44 217 THR A CA 1
ATOM 1718 C C . THR A 1 217 ? 3.361 27.522 -14.206 1.00 74.44 217 THR A C 1
ATOM 1720 O O . THR A 1 217 ? 2.672 28.422 -14.684 1.00 74.44 217 THR A O 1
ATOM 1723 N N . VAL A 1 218 ? 4.556 27.762 -13.654 1.00 67.50 218 VAL A N 1
ATOM 1724 C CA . VAL A 1 218 ? 5.149 29.104 -13.528 1.00 67.50 218 VAL A CA 1
ATOM 1725 C C . VAL A 1 218 ? 5.570 29.674 -14.888 1.00 67.50 218 VAL A C 1
ATOM 1727 O O . VAL A 1 218 ? 5.315 30.848 -15.143 1.00 67.50 218 VAL A O 1
ATOM 1730 N N . GLU A 1 219 ? 6.117 28.857 -15.792 1.00 58.50 219 GLU A N 1
ATOM 1731 C CA . GLU A 1 219 ? 6.537 29.297 -17.139 1.00 58.50 219 GLU A CA 1
ATOM 1732 C C . GLU A 1 219 ? 5.371 29.687 -18.073 1.00 58.50 219 GLU A C 1
ATOM 1734 O O . GLU A 1 219 ? 5.575 30.383 -19.063 1.00 58.50 219 GLU A O 1
ATOM 1739 N N . THR A 1 220 ? 4.134 29.274 -17.772 1.00 54.09 220 THR A N 1
ATOM 1740 C CA . THR A 1 220 ? 2.961 29.508 -18.648 1.00 54.09 220 THR A CA 1
ATOM 1741 C C . THR A 1 220 ? 2.121 30.744 -18.302 1.00 54.09 220 THR A C 1
ATOM 1743 O O . THR A 1 220 ? 1.108 30.997 -18.959 1.00 54.09 220 THR A O 1
ATOM 1746 N N . LYS A 1 221 ? 2.496 31.537 -17.289 1.00 44.66 221 LYS A N 1
ATOM 1747 C CA . LYS A 1 221 ? 1.733 32.737 -16.903 1.00 44.66 221 LYS A CA 1
ATOM 1748 C C . LYS A 1 221 ? 2.113 33.926 -17.808 1.00 44.66 221 LYS A C 1
ATOM 1750 O O . LYS A 1 221 ? 3.274 34.324 -17.781 1.00 44.66 221 LYS A O 1
ATOM 1755 N N . PRO A 1 222 ? 1.186 34.529 -18.583 1.00 50.59 222 PRO A N 1
ATOM 1756 C CA . PRO A 1 222 ? 1.514 35.689 -19.406 1.00 50.59 222 PRO A CA 1
ATOM 1757 C C . PRO A 1 222 ? 1.873 36.885 -18.519 1.00 50.59 222 PRO A C 1
ATOM 1759 O O . PRO A 1 222 ? 1.148 37.230 -17.581 1.00 50.59 222 PRO A O 1
ATOM 1762 N N . GLU A 1 223 ? 3.002 37.511 -18.828 1.00 46.78 223 GLU A N 1
ATOM 1763 C CA . GLU A 1 223 ? 3.444 38.770 -18.243 1.00 46.78 223 GLU A CA 1
ATOM 1764 C C . GLU A 1 223 ? 2.442 39.866 -18.640 1.00 46.78 223 GLU A C 1
ATOM 1766 O O . GLU A 1 223 ? 2.368 40.277 -19.798 1.00 46.78 223 GLU A O 1
ATOM 1771 N N . ILE A 1 224 ? 1.606 40.310 -17.695 1.00 53.91 224 ILE A N 1
ATOM 1772 C CA . ILE A 1 224 ? 0.736 41.471 -17.911 1.00 53.91 224 ILE A CA 1
ATOM 1773 C C . ILE A 1 224 ? 1.640 42.704 -17.866 1.00 53.91 224 ILE A C 1
ATOM 1775 O O . ILE A 1 224 ? 1.889 43.269 -16.801 1.00 53.91 224 ILE A O 1
ATOM 1779 N N . THR A 1 225 ? 2.151 43.119 -19.021 1.00 46.66 225 THR A N 1
ATOM 1780 C CA . THR A 1 225 ? 2.779 44.431 -19.168 1.00 46.66 225 THR A CA 1
ATOM 1781 C C . THR A 1 225 ? 1.682 45.496 -19.118 1.00 46.66 225 THR A C 1
ATOM 1783 O O . THR A 1 225 ? 0.901 45.680 -20.050 1.00 46.66 225 THR A O 1
ATOM 1786 N N . LEU A 1 226 ? 1.584 46.193 -17.983 1.00 44.38 226 LEU A N 1
ATOM 1787 C CA . LEU A 1 226 ? 0.773 47.404 -17.862 1.00 44.38 226 LEU A CA 1
ATOM 1788 C C . LEU A 1 226 ? 1.406 48.491 -18.739 1.00 44.38 226 LEU A C 1
ATOM 1790 O O . LEU A 1 226 ? 2.415 49.089 -18.376 1.00 44.38 226 LEU A O 1
ATOM 1794 N N . ASN A 1 227 ? 0.821 48.732 -19.912 1.00 43.75 227 ASN A N 1
ATOM 1795 C CA . ASN A 1 227 ? 1.225 49.816 -20.800 1.00 43.75 227 ASN A CA 1
ATOM 1796 C C . ASN A 1 227 ? 0.721 51.154 -20.234 1.00 43.75 227 ASN A C 1
ATOM 1798 O O . ASN A 1 227 ? -0.420 51.554 -20.463 1.00 43.75 227 ASN A O 1
ATOM 1802 N N . THR A 1 228 ? 1.557 51.840 -19.456 1.00 54.00 228 THR A N 1
ATOM 1803 C CA . THR A 1 228 ? 1.292 53.203 -18.979 1.00 54.00 228 THR A CA 1
ATOM 1804 C C . THR A 1 228 ? 1.777 54.216 -20.011 1.00 54.00 228 THR A C 1
ATOM 1806 O O . THR A 1 228 ? 2.844 54.797 -19.858 1.00 54.00 228 THR A O 1
ATOM 1809 N N . ASN A 1 229 ? 0.992 54.437 -21.063 1.00 52.50 229 ASN A N 1
ATOM 1810 C CA . ASN A 1 229 ? 1.140 55.599 -21.938 1.00 52.50 229 ASN A CA 1
ATOM 1811 C C . ASN A 1 229 ? -0.238 56.219 -22.178 1.00 52.50 229 ASN A C 1
ATOM 1813 O O . ASN A 1 229 ? -0.880 55.985 -23.199 1.00 52.50 229 ASN A O 1
ATOM 1817 N N . ALA A 1 230 ? -0.692 57.011 -21.209 1.00 45.53 230 ALA A N 1
ATOM 1818 C CA . ALA A 1 230 ? -1.763 57.976 -21.404 1.00 45.53 230 ALA A CA 1
ATOM 1819 C C . ALA A 1 230 ? -1.159 59.370 -21.214 1.00 45.53 230 ALA A C 1
ATOM 1821 O O . ALA A 1 230 ? -0.927 59.810 -20.091 1.00 45.53 230 ALA A O 1
ATOM 1822 N N . ASN A 1 231 ? -0.858 60.026 -22.332 1.00 46.38 231 ASN A N 1
ATOM 1823 C CA . ASN A 1 231 ? -0.524 61.443 -22.387 1.00 46.38 231 ASN A CA 1
ATOM 1824 C C . ASN A 1 231 ? -1.839 62.206 -22.613 1.00 46.38 231 ASN A C 1
ATOM 1826 O O . ASN A 1 231 ? -2.495 61.929 -23.621 1.00 46.38 231 ASN A O 1
ATOM 1830 N N . PRO A 1 232 ? -2.253 63.141 -21.748 1.00 61.03 232 PRO A N 1
ATOM 1831 C CA . PRO A 1 232 ? -3.249 64.123 -22.127 1.00 61.03 232 PRO A CA 1
ATOM 1832 C C . PRO A 1 232 ? -2.575 65.365 -22.727 1.00 61.03 232 PRO A C 1
ATOM 1834 O O . PRO A 1 232 ? -1.596 65.885 -22.194 1.00 61.03 232 PRO A O 1
ATOM 1837 N N . THR A 1 233 ? -3.130 65.760 -23.870 1.00 57.31 233 THR A N 1
ATOM 1838 C CA . THR A 1 233 ? -2.963 67.015 -24.620 1.00 57.31 233 THR A CA 1
ATOM 1839 C C . THR A 1 233 ? -3.121 68.272 -23.783 1.00 57.31 233 THR A C 1
ATOM 1841 O O . THR A 1 233 ? -4.025 68.259 -22.915 1.00 57.31 233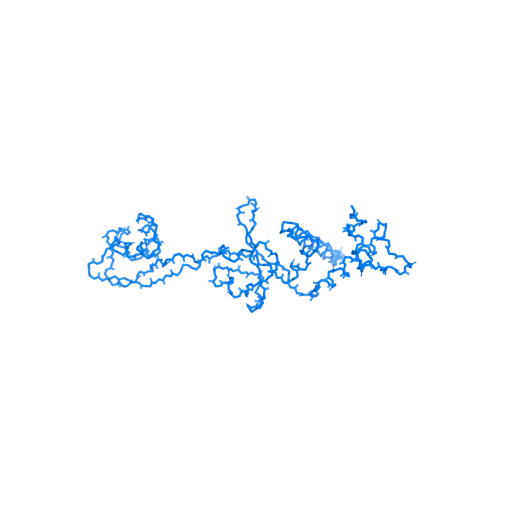 THR A O 1
#

Sequence (233 aa):
GAMGMPQFMPSNYRKLAVDYDQDGKKDIWHTPADAIGSIANYLRHHGWRPGKPIATPARYQPTTLSTEHQVASGDSLWTIAQQVQSQQGGSMGGIMTQLQQINPSAFINNNPNQIKLGATLKLPVAKEAGYKHLILKKLRPKFQLQQILDNGFQIEPNYPTDAKALLLELKGEKGIEHWVALHNFYVISRYNPRTLYTMAVFQLGEEINKAYHAEKTVETKPEITLNTNANPT

Foldseek 3Di:
DQDAPLRHDPVLCVVQFDPQVPPVDRCRHPDVRRVVNSVVSLLVVLPADPPDDFKFWKDFDAPQQWDKDFAAPPDALQVLLVVQCVQANDDSVVQLVVQCVQCVVQADVSDRGRGDHRDITGHRGHDQPPCVVLADPFQDFDDFQLVVVNSRIDTPPDDDRRFGWGWDWDQDPVGITIMIGHDSLNSLCVSPRDPVVSVCVVVVVVVVVVVVVVVVVVVPDDDPDPPPDDDDD